Protein AF-A0A7Y2N8I4-F1 (afdb_monomer)

Sequence (191 aa):
MKARFAKWILKRWGFQLVGERPDEQHTVMIASPHTSNWDFPIAMLIGWALELRMRWLGKQQMFAPGVGWIWKRMGGIPVDRQSAATIVEDMVNLLEPGVRATIVVPVSGTRNHAPYWKSGFYRIARAANVPVIMAFIDYEKKTCGVGPLLHLTGDVRQDMGEIRAFYADVVGKYPGKDGPILLREEDQEAS

Structure (mmCIF, N/CA/C/O backbone):
data_AF-A0A7Y2N8I4-F1
#
_entry.id   AF-A0A7Y2N8I4-F1
#
loop_
_atom_site.group_PDB
_atom_site.id
_atom_site.type_symbol
_atom_site.label_atom_id
_atom_site.label_alt_id
_atom_site.label_comp_id
_atom_site.label_asym_id
_atom_site.label_entity_id
_atom_site.label_seq_id
_atom_site.pdbx_PDB_ins_code
_atom_site.Cartn_x
_atom_site.Cartn_y
_atom_site.Cartn_z
_atom_site.occupancy
_atom_site.B_iso_or_equiv
_atom_site.auth_seq_id
_atom_site.auth_comp_id
_atom_site.auth_asym_id
_atom_site.auth_atom_id
_atom_site.pdbx_PDB_model_num
ATOM 1 N N . MET A 1 1 ? -13.814 16.458 -7.792 1.00 62.53 1 MET A N 1
ATOM 2 C CA . MET A 1 1 ? -12.929 16.983 -8.869 1.00 62.53 1 MET A CA 1
ATOM 3 C C . MET A 1 1 ? -11.671 16.131 -9.074 1.00 62.53 1 MET A C 1
ATOM 5 O O . MET A 1 1 ? -11.403 15.761 -10.209 1.00 62.53 1 MET A O 1
ATOM 9 N N . LYS A 1 2 ? -10.942 15.749 -8.009 1.00 83.81 2 LYS A N 1
ATOM 10 C CA . LYS A 1 2 ? -9.720 14.921 -8.111 1.00 83.81 2 LYS A CA 1
ATOM 11 C C . LYS A 1 2 ? -9.942 13.545 -8.756 1.00 83.81 2 LYS A C 1
ATOM 13 O O . LYS A 1 2 ? -9.174 13.180 -9.635 1.00 83.81 2 LYS A O 1
ATOM 18 N N . ALA A 1 3 ? -11.014 12.833 -8.395 1.00 92.00 3 ALA A N 1
ATOM 19 C CA . ALA A 1 3 ? -11.265 11.478 -8.894 1.00 92.00 3 ALA A CA 1
ATOM 20 C C . ALA A 1 3 ? -11.439 11.406 -10.417 1.00 92.00 3 ALA A C 1
ATOM 22 O O . ALA A 1 3 ? -10.780 10.617 -11.085 1.00 92.00 3 ALA A O 1
ATOM 23 N N . ARG A 1 4 ? -12.275 12.280 -10.995 1.00 94.62 4 ARG A N 1
ATOM 24 C CA . ARG A 1 4 ? -12.494 12.337 -12.454 1.00 94.62 4 ARG A CA 1
ATOM 25 C C . ARG A 1 4 ? -11.215 12.687 -13.214 1.00 94.62 4 ARG A C 1
ATOM 27 O O . ARG A 1 4 ? -10.939 12.081 -14.243 1.00 94.62 4 ARG A O 1
ATOM 34 N N . PHE A 1 5 ? -10.432 13.630 -12.692 1.00 95.62 5 PHE A N 1
ATOM 35 C CA . PHE A 1 5 ? -9.148 14.010 -13.277 1.00 95.62 5 PHE A CA 1
ATOM 36 C C . PHE A 1 5 ? -8.130 12.864 -13.213 1.00 95.62 5 PHE A C 1
ATOM 38 O O . PHE A 1 5 ? -7.498 12.551 -14.216 1.00 95.62 5 PHE A O 1
ATOM 45 N N . ALA A 1 6 ? -8.032 12.179 -12.071 1.00 95.75 6 ALA A N 1
ATOM 46 C CA . ALA A 1 6 ? -7.152 11.027 -11.914 1.00 95.75 6 ALA A CA 1
ATOM 47 C C . ALA A 1 6 ? -7.534 9.876 -12.861 1.00 95.75 6 ALA A C 1
ATOM 49 O O . ALA A 1 6 ? -6.671 9.368 -13.574 1.00 95.75 6 ALA A O 1
ATOM 50 N N . LYS A 1 7 ? -8.831 9.539 -12.957 1.00 96.25 7 LYS A N 1
ATOM 51 C CA . LYS A 1 7 ? -9.348 8.555 -13.928 1.00 96.25 7 LYS A CA 1
ATOM 52 C C . LYS A 1 7 ? -8.999 8.936 -15.370 1.00 96.25 7 LYS A C 1
ATOM 54 O O . LYS A 1 7 ? -8.611 8.075 -16.155 1.00 96.25 7 LYS A O 1
ATOM 59 N N . TRP A 1 8 ? -9.104 10.221 -15.718 1.00 97.06 8 TRP A N 1
ATOM 60 C CA . TRP A 1 8 ? -8.738 10.716 -17.047 1.00 97.06 8 TRP A CA 1
ATOM 61 C C . TRP A 1 8 ? -7.238 10.561 -17.340 1.00 97.06 8 TRP A C 1
ATOM 63 O O . TRP A 1 8 ? -6.891 10.062 -18.410 1.00 97.06 8 TRP A O 1
ATOM 73 N N . ILE A 1 9 ? -6.354 10.910 -16.394 1.00 97.19 9 ILE A N 1
ATOM 74 C CA . ILE A 1 9 ? -4.900 10.726 -16.555 1.00 97.19 9 ILE A CA 1
ATOM 75 C C . ILE A 1 9 ? -4.559 9.246 -16.733 1.00 97.19 9 ILE A C 1
ATOM 77 O O . ILE A 1 9 ? -3.859 8.905 -17.683 1.00 97.19 9 ILE A O 1
ATOM 81 N N . LEU A 1 10 ? -5.071 8.374 -15.855 1.00 96.94 10 LEU A N 1
ATOM 82 C CA . LEU A 1 10 ? -4.812 6.932 -15.920 1.00 96.94 10 LEU A CA 1
ATOM 83 C C . LEU A 1 10 ? -5.205 6.371 -17.290 1.00 96.94 10 LEU A C 1
ATOM 85 O O . LEU A 1 10 ? -4.374 5.759 -17.960 1.00 96.94 10 LEU A O 1
ATOM 89 N N . LYS A 1 11 ? -6.413 6.705 -17.768 1.00 96.69 11 LYS A N 1
ATOM 90 C CA . LYS A 1 11 ? -6.880 6.315 -19.104 1.00 96.69 11 LYS A CA 1
ATOM 91 C C . LYS A 1 11 ? -5.971 6.854 -20.214 1.00 96.69 11 LYS A C 1
ATOM 93 O O . LYS A 1 11 ? -5.675 6.138 -21.166 1.00 96.69 11 LYS A O 1
ATOM 98 N N . ARG A 1 12 ? -5.497 8.101 -20.108 1.00 96.94 12 ARG A N 1
ATOM 99 C CA . ARG A 1 12 ? -4.604 8.718 -21.108 1.00 96.94 12 ARG A CA 1
ATOM 100 C C . ARG A 1 12 ? -3.212 8.083 -21.139 1.00 96.94 12 ARG A C 1
ATOM 102 O O . ARG A 1 12 ? -2.575 8.096 -22.193 1.00 96.94 12 ARG A O 1
ATOM 109 N N . TRP A 1 13 ? -2.761 7.543 -20.010 1.00 95.06 13 TRP A N 1
ATOM 110 C CA . TRP A 1 13 ? -1.535 6.751 -19.879 1.00 95.06 13 TRP A CA 1
ATOM 111 C C . TRP A 1 13 ? -1.730 5.273 -20.245 1.00 95.06 13 TRP A C 1
ATOM 113 O O . TRP A 1 13 ? -0.787 4.492 -20.151 1.00 95.06 13 TRP A O 1
ATOM 123 N N . GLY A 1 14 ? -2.928 4.904 -20.705 1.00 96.12 14 GLY A N 1
ATOM 124 C CA . GLY A 1 14 ? -3.263 3.565 -21.178 1.00 96.12 14 GLY A CA 1
ATOM 125 C C . GLY A 1 14 ? -3.725 2.613 -20.082 1.00 96.12 14 GLY A C 1
ATOM 126 O O . GLY A 1 14 ? -4.028 1.474 -20.403 1.00 96.12 14 GLY A O 1
ATOM 127 N N . PHE A 1 15 ? -3.807 3.054 -18.824 1.00 97.69 15 PHE A N 1
ATOM 128 C CA . PHE A 1 15 ? -4.224 2.201 -17.719 1.00 97.69 15 PHE A CA 1
ATOM 129 C C . PHE A 1 15 ? -5.746 2.135 -17.577 1.00 97.69 15 PHE A C 1
ATOM 131 O O . PHE A 1 15 ? -6.427 3.161 -17.475 1.00 97.69 15 PHE A O 1
ATOM 138 N N . GLN A 1 16 ? -6.268 0.917 -17.481 1.00 97.75 16 GLN A N 1
ATOM 139 C CA . GLN A 1 16 ? -7.618 0.642 -17.010 1.00 97.75 16 GLN A CA 1
ATOM 140 C C . GLN A 1 16 ? -7.612 0.522 -15.481 1.00 97.75 16 GLN A C 1
ATOM 142 O O . GLN A 1 16 ? -6.885 -0.289 -14.911 1.00 97.75 16 GLN A O 1
ATOM 147 N N . LEU A 1 17 ? -8.427 1.343 -14.816 1.00 97.81 17 LEU A N 1
ATOM 148 C CA . LEU A 1 17 ? -8.622 1.263 -13.370 1.00 97.81 17 LEU A CA 1
ATOM 149 C C . LEU A 1 17 ? -9.564 0.097 -13.034 1.00 97.81 17 LEU A C 1
ATOM 151 O O . LEU A 1 17 ? -10.653 0.020 -13.602 1.00 97.81 17 LEU A O 1
ATOM 155 N N . VAL A 1 18 ? -9.150 -0.768 -12.111 1.00 96.81 18 VAL A N 1
ATOM 156 C CA . VAL A 1 18 ? -9.896 -1.935 -11.618 1.00 96.81 18 VAL A CA 1
ATOM 157 C C . VAL A 1 18 ? -10.064 -1.840 -10.099 1.00 96.81 18 VAL A C 1
ATOM 159 O O . VAL A 1 18 ? -9.240 -1.241 -9.407 1.00 96.81 18 VAL A O 1
ATOM 162 N N . GLY A 1 19 ? -11.138 -2.434 -9.585 1.00 94.31 19 GLY A N 1
ATOM 163 C CA . GLY A 1 19 ? -11.462 -2.425 -8.165 1.00 94.31 19 GLY A CA 1
ATOM 164 C C . GLY A 1 19 ? -12.265 -1.201 -7.744 1.00 94.31 19 GLY A C 1
ATOM 165 O O . GLY A 1 19 ? -12.476 -0.254 -8.509 1.00 94.31 19 GLY A O 1
ATOM 166 N N . GLU A 1 20 ? -12.727 -1.248 -6.504 1.00 93.38 20 GLU A N 1
ATOM 167 C CA . GLU A 1 20 ? -13.629 -0.260 -5.933 1.00 93.38 20 GLU A CA 1
ATOM 168 C C . GLU A 1 20 ? -13.071 0.294 -4.626 1.00 93.38 20 GLU A C 1
ATOM 170 O O . GLU A 1 20 ? -12.089 -0.191 -4.063 1.00 93.38 20 GLU A O 1
ATOM 175 N N . ARG A 1 21 ? -13.679 1.383 -4.168 1.00 93.50 21 ARG A N 1
ATOM 176 C CA . ARG A 1 21 ? -13.359 1.950 -2.867 1.00 93.50 21 ARG A CA 1
ATOM 177 C C . ARG A 1 21 ? -13.864 0.985 -1.779 1.00 93.50 21 ARG A C 1
ATOM 179 O O . ARG A 1 21 ? -15.040 0.650 -1.833 1.00 93.50 21 ARG A O 1
ATOM 186 N N . PRO A 1 22 ? -13.040 0.601 -0.789 1.00 92.31 22 PRO A N 1
ATOM 187 C CA . PRO A 1 22 ? -13.495 -0.223 0.322 1.00 92.31 22 PRO A CA 1
ATOM 188 C C . PRO A 1 22 ? -14.488 0.544 1.207 1.00 92.31 22 PRO A C 1
ATOM 190 O O . PRO A 1 22 ? -14.356 1.762 1.407 1.00 92.31 22 PRO A O 1
ATOM 193 N N . ASP A 1 23 ? -15.461 -0.177 1.757 1.00 91.94 23 ASP A N 1
ATOM 194 C CA . ASP A 1 23 ? -16.487 0.373 2.648 1.00 91.94 23 ASP A CA 1
ATOM 195 C C . ASP A 1 23 ? -15.971 0.599 4.070 1.00 91.94 23 ASP A C 1
ATOM 197 O O . ASP A 1 23 ? -16.532 1.401 4.824 1.00 91.94 23 ASP A O 1
ATOM 201 N N . GLU A 1 24 ? -14.835 0.003 4.397 1.00 92.56 24 GLU A N 1
ATOM 202 C CA . GLU A 1 24 ? -14.140 0.079 5.664 1.00 92.56 24 GLU A CA 1
ATOM 203 C C . GLU A 1 24 ? -13.640 1.492 5.918 1.00 92.56 24 GLU A C 1
ATOM 205 O O . GLU A 1 24 ? -13.205 2.236 5.027 1.00 92.56 24 GLU A O 1
ATOM 210 N N . GLN A 1 25 ? -13.730 1.895 7.182 1.00 91.69 25 GLN A N 1
ATOM 211 C CA . GLN A 1 25 ? -13.276 3.219 7.571 1.00 91.69 25 GLN A CA 1
ATOM 212 C C . GLN A 1 25 ? -11.760 3.328 7.438 1.00 91.69 25 GLN A C 1
ATOM 214 O O . GLN A 1 25 ? -11.248 4.317 6.911 1.00 91.69 25 GLN A O 1
ATOM 219 N N . HIS A 1 26 ? -11.053 2.287 7.858 1.00 94.75 26 HIS A N 1
ATOM 220 C CA . HIS A 1 26 ? -9.607 2.262 7.918 1.00 94.75 26 HIS A CA 1
ATOM 221 C C . HIS A 1 26 ? -9.078 1.026 7.211 1.00 94.75 26 HIS A C 1
ATOM 223 O O . HIS A 1 26 ? -9.613 -0.064 7.385 1.00 94.75 26 HIS A O 1
ATOM 229 N N . THR A 1 27 ? -8.027 1.200 6.417 1.00 95.69 27 THR A N 1
ATOM 230 C CA . THR A 1 27 ? -7.351 0.099 5.727 1.00 95.69 27 THR A CA 1
ATOM 231 C C . THR A 1 27 ? -5.843 0.302 5.744 1.00 95.69 27 THR A C 1
ATOM 233 O O . THR A 1 27 ? -5.350 1.435 5.720 1.00 95.69 27 THR A O 1
ATOM 236 N N . VAL A 1 28 ? -5.092 -0.795 5.748 1.00 95.75 28 VAL A N 1
ATOM 237 C CA . VAL A 1 28 ? -3.663 -0.781 5.415 1.00 95.75 28 VAL A CA 1
ATOM 238 C C . VAL A 1 28 ? -3.526 -1.135 3.945 1.00 95.75 28 VAL A C 1
ATOM 240 O O . VAL A 1 28 ? -4.022 -2.158 3.508 1.00 95.75 28 VAL A O 1
ATOM 243 N N . MET A 1 29 ? -2.854 -0.307 3.158 1.00 95.44 29 MET A N 1
ATOM 244 C CA . MET A 1 29 ? -2.586 -0.587 1.755 1.00 95.44 29 MET A CA 1
ATOM 245 C C . MET A 1 29 ? -1.148 -1.040 1.566 1.00 95.44 29 MET A C 1
ATOM 247 O O . MET A 1 29 ? -0.207 -0.314 1.902 1.00 95.44 29 MET A O 1
ATOM 251 N N . ILE A 1 30 ? -0.999 -2.205 0.948 1.00 94.81 30 ILE A N 1
ATOM 252 C CA . ILE A 1 30 ? 0.263 -2.655 0.370 1.00 94.81 30 ILE A CA 1
ATOM 253 C C . ILE A 1 30 ? 0.203 -2.509 -1.142 1.00 94.81 30 ILE A C 1
ATOM 255 O O . ILE A 1 30 ? -0.8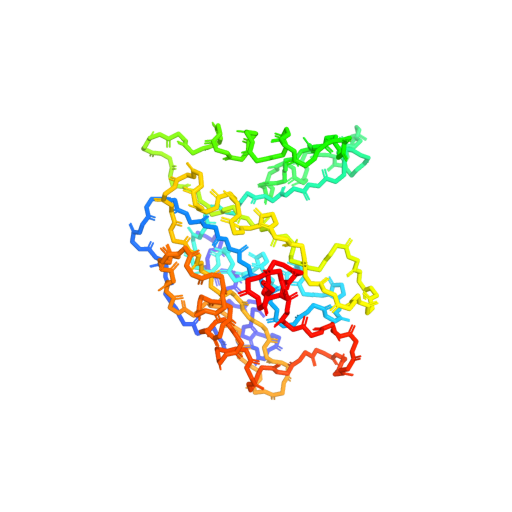74 -2.516 -1.735 1.00 94.81 30 ILE A O 1
ATOM 259 N N . ALA A 1 31 ? 1.360 -2.336 -1.765 1.00 90.88 31 ALA A N 1
ATOM 260 C CA . ALA A 1 31 ? 1.461 -2.279 -3.208 1.00 90.88 31 ALA A CA 1
ATOM 261 C C . ALA A 1 31 ? 2.664 -3.096 -3.677 1.00 90.88 31 ALA A C 1
ATOM 263 O O . ALA A 1 31 ? 3.734 -3.062 -3.072 1.00 90.88 31 ALA A O 1
ATOM 264 N N . SER A 1 32 ? 2.462 -3.857 -4.743 1.00 90.69 32 SER A N 1
ATOM 265 C CA . SER A 1 32 ? 3.480 -4.677 -5.394 1.00 90.69 32 SER A CA 1
ATOM 266 C C . SER A 1 32 ? 3.057 -4.913 -6.851 1.00 90.69 32 SER A C 1
ATOM 268 O O . SER A 1 32 ? 1.859 -4.867 -7.141 1.00 90.69 32 SER A O 1
ATOM 270 N N . PRO A 1 33 ? 3.990 -5.132 -7.788 1.00 88.88 33 PRO A N 1
ATOM 271 C CA . PRO A 1 33 ? 5.440 -4.962 -7.672 1.00 88.88 33 PRO A CA 1
ATOM 272 C C . PRO A 1 33 ? 5.867 -3.483 -7.682 1.00 88.88 33 PRO A C 1
ATOM 274 O O . PRO A 1 33 ? 5.204 -2.613 -8.246 1.00 88.88 33 PRO A O 1
ATOM 277 N N . HIS A 1 34 ? 7.008 -3.185 -7.054 1.00 85.44 34 HIS A N 1
ATOM 278 C CA . HIS A 1 34 ? 7.589 -1.837 -6.972 1.00 85.44 34 HIS A CA 1
ATOM 279 C C . HIS A 1 34 ? 8.917 -1.763 -7.714 1.00 85.44 34 HIS A C 1
ATOM 281 O O . HIS A 1 34 ? 9.993 -1.863 -7.126 1.00 85.44 34 HIS A O 1
ATOM 287 N N . THR A 1 35 ? 8.841 -1.578 -9.025 1.00 87.00 35 THR A N 1
ATOM 288 C CA . THR A 1 35 ? 10.008 -1.659 -9.912 1.00 87.00 35 THR A CA 1
ATOM 289 C C . THR A 1 35 ? 10.393 -0.299 -10.497 1.00 87.00 35 THR A C 1
ATOM 291 O O . THR A 1 35 ? 11.498 -0.149 -11.023 1.00 87.00 35 THR A O 1
ATOM 294 N N . SER A 1 36 ? 9.544 0.733 -10.371 1.00 87.44 36 SER A N 1
ATOM 295 C CA . SER A 1 36 ? 9.766 2.072 -10.925 1.00 87.44 36 SER A CA 1
ATOM 296 C C . SER A 1 36 ? 9.417 3.209 -9.961 1.00 87.44 36 SER A C 1
ATOM 298 O O . SER A 1 36 ? 8.470 3.149 -9.188 1.00 87.44 36 SER A O 1
ATOM 300 N N . ASN A 1 37 ? 10.108 4.348 -10.092 1.00 86.44 37 ASN A N 1
ATOM 301 C CA . ASN A 1 37 ? 9.701 5.588 -9.417 1.00 86.44 37 ASN A CA 1
ATOM 302 C C . ASN A 1 37 ? 8.316 6.083 -9.869 1.00 86.44 37 ASN A C 1
ATOM 304 O O . ASN A 1 37 ? 7.674 6.826 -9.132 1.00 86.44 37 ASN A O 1
ATOM 308 N N . TRP A 1 38 ? 7.866 5.671 -11.061 1.00 89.06 38 TRP A N 1
ATOM 309 C CA . TRP A 1 38 ? 6.531 5.975 -11.580 1.00 89.06 38 TRP A CA 1
ATOM 310 C C . TRP A 1 38 ? 5.409 5.263 -10.823 1.00 89.06 38 TRP A C 1
ATOM 312 O O . TRP A 1 38 ? 4.269 5.724 -10.878 1.00 89.06 38 TRP A O 1
ATOM 322 N N . ASP A 1 39 ? 5.730 4.223 -10.052 1.00 89.50 39 ASP A N 1
ATOM 323 C CA . ASP A 1 39 ? 4.738 3.475 -9.283 1.00 89.50 39 ASP A CA 1
ATOM 324 C C . ASP A 1 39 ? 4.098 4.362 -8.209 1.00 89.50 39 ASP A C 1
ATOM 326 O O . ASP A 1 39 ? 2.898 4.279 -7.974 1.00 89.50 39 ASP A O 1
ATOM 330 N N . PHE A 1 40 ? 4.857 5.291 -7.613 1.00 88.94 40 PHE A N 1
ATOM 331 C CA . PHE A 1 40 ? 4.317 6.207 -6.605 1.00 88.94 40 PHE A CA 1
ATOM 332 C C . PHE A 1 40 ? 3.299 7.212 -7.187 1.00 88.94 40 PHE A C 1
ATOM 334 O O . PHE A 1 40 ? 2.178 7.259 -6.678 1.00 88.94 40 PHE A O 1
ATOM 341 N N . PRO A 1 41 ? 3.604 7.991 -8.250 1.00 92.00 41 PRO A N 1
ATOM 342 C CA . PRO A 1 41 ? 2.605 8.838 -8.902 1.00 92.00 41 PRO A CA 1
ATOM 343 C C . PRO A 1 41 ? 1.357 8.076 -9.354 1.00 92.00 41 PRO A C 1
ATOM 345 O O . PRO A 1 41 ? 0.247 8.567 -9.161 1.00 92.00 41 PRO A O 1
ATOM 348 N N . ILE A 1 42 ? 1.518 6.875 -9.920 1.00 94.06 42 ILE A N 1
ATOM 349 C CA . ILE A 1 42 ? 0.383 6.059 -10.367 1.00 94.06 42 ILE A CA 1
ATOM 350 C C . ILE A 1 42 ? -0.443 5.587 -9.163 1.00 94.06 42 ILE A C 1
ATOM 352 O O . ILE A 1 42 ? -1.659 5.748 -9.177 1.00 94.06 42 ILE A O 1
ATOM 356 N N . ALA A 1 43 ? 0.184 5.117 -8.081 1.00 92.81 43 ALA A N 1
ATOM 357 C CA . ALA A 1 43 ? -0.519 4.743 -6.852 1.00 92.81 43 ALA A CA 1
ATOM 358 C C . ALA A 1 43 ? -1.300 5.919 -6.234 1.00 92.81 43 ALA A C 1
ATOM 360 O O . ALA A 1 43 ? -2.421 5.741 -5.756 1.00 92.81 43 ALA A O 1
ATOM 361 N N . MET A 1 44 ? -0.761 7.143 -6.290 1.00 93.12 44 MET A N 1
ATOM 362 C CA . MET A 1 44 ? -1.496 8.344 -5.867 1.00 93.12 44 MET A CA 1
ATOM 363 C C . MET A 1 44 ? -2.709 8.624 -6.762 1.00 93.12 44 MET A C 1
ATOM 365 O O . MET A 1 44 ? -3.773 8.974 -6.251 1.00 93.12 44 MET A O 1
ATOM 369 N N . LEU A 1 45 ? -2.582 8.438 -8.081 1.00 95.44 45 LEU A N 1
ATOM 370 C CA . LEU A 1 45 ? -3.707 8.565 -9.011 1.00 95.44 45 LEU A CA 1
ATOM 371 C C . LEU A 1 45 ? -4.779 7.502 -8.753 1.00 95.44 45 LEU A C 1
ATOM 373 O O . LEU A 1 45 ? -5.955 7.854 -8.748 1.00 95.44 45 LEU A O 1
ATOM 377 N N . ILE A 1 46 ? -4.398 6.248 -8.487 1.00 96.06 46 ILE A N 1
ATOM 378 C CA . ILE A 1 46 ? -5.326 5.177 -8.083 1.00 96.06 46 ILE A CA 1
ATOM 379 C C . ILE A 1 46 ? -6.081 5.604 -6.822 1.00 96.06 46 ILE A C 1
ATOM 381 O O . ILE A 1 46 ? -7.310 5.640 -6.823 1.00 96.06 46 ILE A O 1
ATOM 385 N N . GLY A 1 47 ? -5.354 6.027 -5.782 1.00 95.06 47 GLY A N 1
ATOM 386 C CA . GLY A 1 47 ? -5.952 6.500 -4.536 1.00 95.06 47 GLY A CA 1
ATOM 387 C C . GLY A 1 47 ? -6.926 7.659 -4.752 1.00 95.06 47 GLY A C 1
ATOM 388 O O . GLY A 1 47 ? -8.037 7.634 -4.238 1.00 95.06 47 GLY A O 1
ATOM 389 N N . TRP A 1 48 ? -6.577 8.655 -5.569 1.00 95.12 48 TRP A N 1
ATOM 390 C CA . TRP A 1 48 ? -7.496 9.755 -5.882 1.00 95.12 48 TRP A CA 1
ATOM 391 C C . TRP A 1 48 ? -8.690 9.326 -6.733 1.00 95.12 48 TRP A C 1
ATOM 393 O O . TRP A 1 48 ? -9.784 9.849 -6.527 1.00 95.12 48 TRP A O 1
ATOM 403 N N . ALA A 1 49 ? -8.496 8.415 -7.686 1.00 96.62 49 ALA A N 1
ATOM 404 C CA . ALA A 1 49 ? -9.545 7.906 -8.563 1.00 96.62 49 ALA A CA 1
ATOM 405 C C . ALA A 1 49 ? -10.588 7.072 -7.807 1.00 96.62 49 ALA A C 1
ATOM 407 O O . ALA A 1 49 ? -11.769 7.131 -8.153 1.00 96.62 49 ALA A O 1
ATOM 408 N N . LEU A 1 50 ? -10.147 6.352 -6.775 1.00 95.44 50 LEU A N 1
ATOM 409 C CA . LEU A 1 50 ? -10.971 5.567 -5.854 1.00 95.44 50 LEU A CA 1
ATOM 410 C C . LEU A 1 50 ? -11.365 6.351 -4.590 1.00 95.44 50 LEU A C 1
ATOM 412 O O . LEU A 1 50 ? -11.953 5.795 -3.672 1.00 95.44 50 LEU A O 1
ATOM 416 N N . GLU A 1 51 ? -11.043 7.646 -4.530 1.00 94.06 51 GLU A N 1
ATOM 417 C CA . GLU A 1 51 ? -11.362 8.530 -3.400 1.00 94.06 51 GLU A CA 1
ATOM 418 C C . GLU A 1 51 ? -10.853 8.027 -2.036 1.00 94.06 51 GLU A C 1
ATOM 420 O O . GLU A 1 51 ? -11.426 8.317 -0.983 1.00 94.06 51 GLU A O 1
ATOM 425 N N . LEU A 1 52 ? -9.727 7.314 -2.054 1.00 93.69 52 LEU A N 1
ATOM 426 C CA . LEU A 1 52 ? -9.014 6.860 -0.871 1.00 93.69 52 LEU A CA 1
ATOM 427 C C . LEU A 1 52 ? -8.293 8.032 -0.211 1.00 93.69 52 LEU A C 1
ATOM 429 O O . LEU A 1 52 ? -7.566 8.805 -0.851 1.00 93.69 52 LEU A O 1
ATOM 433 N N . ARG A 1 53 ? -8.443 8.141 1.109 1.00 91.88 53 ARG A N 1
ATOM 434 C CA . ARG A 1 53 ? -7.678 9.096 1.910 1.00 91.88 53 ARG A CA 1
ATOM 435 C C . ARG A 1 53 ? -6.326 8.486 2.270 1.00 91.88 53 ARG A C 1
ATOM 437 O O . ARG A 1 53 ? -6.113 8.014 3.383 1.00 91.88 53 ARG A O 1
ATOM 444 N N . MET A 1 54 ? -5.420 8.519 1.303 1.00 92.12 54 MET A N 1
ATOM 445 C CA . MET A 1 54 ? -4.070 7.973 1.429 1.00 92.12 54 MET A CA 1
ATOM 446 C C . MET A 1 54 ? -3.273 8.703 2.521 1.00 92.12 54 MET A C 1
ATOM 448 O O . MET A 1 54 ? -3.191 9.934 2.525 1.00 92.12 54 MET A O 1
ATOM 452 N N . ARG A 1 55 ? -2.660 7.940 3.425 1.00 91.56 55 ARG A N 1
ATOM 453 C CA . ARG A 1 55 ? -1.669 8.378 4.415 1.00 91.56 55 ARG A CA 1
ATOM 454 C C . ARG A 1 55 ? -0.414 7.549 4.213 1.00 91.56 55 ARG A C 1
ATOM 456 O O . ARG A 1 55 ? -0.508 6.332 4.188 1.00 91.56 55 ARG A O 1
ATOM 463 N N . TRP A 1 56 ? 0.747 8.164 4.028 1.00 88.06 56 TRP A N 1
ATOM 464 C CA . TRP A 1 56 ? 1.964 7.410 3.712 1.00 88.06 56 TRP A CA 1
ATOM 465 C C . TRP A 1 56 ? 3.185 7.982 4.416 1.00 88.06 56 TRP A C 1
ATOM 467 O O . TRP A 1 56 ? 3.306 9.190 4.623 1.00 88.06 56 TRP A O 1
ATOM 477 N N . LEU A 1 57 ? 4.103 7.091 4.776 1.00 83.31 57 LEU A N 1
ATOM 478 C CA . LEU A 1 57 ? 5.273 7.424 5.576 1.00 83.31 57 LEU A CA 1
ATOM 479 C C . LEU A 1 57 ? 6.435 7.910 4.720 1.00 83.31 57 LEU A C 1
ATOM 481 O O . LEU A 1 57 ? 6.993 7.163 3.910 1.00 83.31 57 LEU A O 1
ATOM 485 N N . GLY A 1 58 ? 6.867 9.144 4.958 1.00 81.19 58 GLY A N 1
ATOM 486 C CA . GLY A 1 58 ? 8.007 9.738 4.277 1.00 81.19 58 GLY A CA 1
ATOM 487 C C . GLY A 1 58 ? 9.155 10.075 5.224 1.00 81.19 58 GLY A C 1
ATOM 488 O O . GLY A 1 58 ? 8.935 10.488 6.358 1.00 81.19 58 GLY A O 1
ATOM 489 N N . LYS A 1 59 ? 10.399 9.948 4.738 1.00 78.25 59 LYS A N 1
ATOM 490 C CA . LYS A 1 59 ? 11.576 10.499 5.428 1.00 78.25 59 LYS A CA 1
ATOM 491 C C . LYS A 1 59 ? 11.360 11.984 5.718 1.00 78.25 59 LYS A C 1
ATOM 493 O O . LYS A 1 59 ? 11.004 12.728 4.803 1.00 78.25 59 LYS A O 1
ATOM 498 N N . GLN A 1 60 ? 11.659 12.414 6.943 1.00 81.31 60 GLN A N 1
ATOM 499 C CA . GLN A 1 60 ? 11.508 13.804 7.390 1.00 81.31 60 GLN A CA 1
ATOM 500 C C . GLN A 1 60 ? 12.175 14.825 6.449 1.00 81.31 60 GLN A C 1
ATOM 502 O O . GLN A 1 60 ? 11.620 15.893 6.214 1.00 81.31 60 GLN A O 1
ATOM 507 N N . GLN A 1 61 ? 13.298 14.465 5.819 1.00 80.56 61 GLN A N 1
ATOM 508 C CA . GLN A 1 61 ? 14.013 15.298 4.838 1.00 80.56 61 GLN A CA 1
ATOM 509 C C . GLN A 1 61 ? 13.156 15.700 3.626 1.00 80.56 61 GLN A C 1
ATOM 511 O O . GLN A 1 61 ? 13.337 16.784 3.081 1.00 80.56 61 GLN A O 1
ATOM 516 N N . MET A 1 62 ? 12.186 14.872 3.214 1.00 79.31 62 MET A N 1
ATOM 517 C CA . MET A 1 62 ? 11.259 15.230 2.128 1.00 79.31 62 MET A CA 1
ATOM 518 C C . MET A 1 62 ? 10.321 16.373 2.531 1.00 79.31 62 MET A C 1
ATOM 520 O O . MET A 1 62 ? 9.752 17.040 1.674 1.00 79.31 62 MET A O 1
ATOM 524 N N . PHE A 1 63 ? 10.179 16.623 3.833 1.00 84.62 63 PHE A N 1
ATOM 525 C CA . PHE A 1 63 ? 9.300 17.636 4.399 1.00 84.62 63 PHE A CA 1
ATOM 526 C C . PHE A 1 63 ? 10.028 18.934 4.764 1.00 84.62 63 PHE A C 1
ATOM 528 O O . PHE A 1 63 ? 9.507 19.717 5.559 1.00 84.62 63 PHE A O 1
ATOM 535 N N . ALA A 1 64 ? 11.203 19.176 4.173 1.00 84.88 64 ALA A N 1
ATOM 536 C CA . ALA A 1 64 ? 11.960 20.406 4.364 1.00 84.88 64 ALA A CA 1
ATOM 537 C C . ALA A 1 64 ? 11.127 21.669 4.030 1.00 84.88 64 ALA A C 1
ATOM 539 O O . ALA A 1 64 ? 10.213 21.609 3.188 1.00 84.88 64 ALA A O 1
ATOM 540 N N . PRO A 1 65 ? 11.430 22.819 4.668 1.00 80.06 65 PRO A N 1
ATOM 541 C CA . PRO A 1 65 ? 10.772 24.092 4.378 1.00 80.06 65 PRO A CA 1
ATOM 542 C C . PRO A 1 65 ? 10.772 24.409 2.872 1.00 80.06 65 PRO A C 1
ATOM 544 O O . PRO A 1 65 ? 11.767 24.200 2.185 1.00 80.06 65 PRO A O 1
ATOM 547 N N . GLY A 1 66 ? 9.634 24.873 2.344 1.00 82.38 66 GLY A N 1
ATOM 548 C CA . GLY A 1 66 ? 9.436 25.189 0.919 1.00 82.38 66 GLY A CA 1
ATOM 549 C C . GLY A 1 66 ? 8.631 24.137 0.145 1.00 82.38 66 GLY A C 1
ATOM 550 O O . GLY A 1 66 ? 7.619 24.477 -0.463 1.00 82.38 66 GLY A O 1
ATOM 551 N N . VAL A 1 67 ? 9.007 22.854 0.222 1.00 83.88 67 VAL A N 1
ATOM 552 C CA . VAL A 1 67 ? 8.330 21.759 -0.519 1.00 83.88 67 VAL A CA 1
ATOM 553 C C . VAL A 1 67 ? 7.511 20.822 0.369 1.00 83.88 67 VAL A C 1
ATOM 555 O O . VAL A 1 67 ? 6.598 20.150 -0.113 1.00 83.88 67 VAL A O 1
ATOM 558 N N . GLY A 1 68 ? 7.777 20.797 1.679 1.00 82.19 68 GLY A N 1
ATOM 559 C CA . GLY A 1 68 ? 7.140 19.859 2.605 1.00 82.19 68 GLY A CA 1
ATOM 560 C C . GLY A 1 68 ? 5.615 19.949 2.679 1.00 82.19 68 GLY A C 1
ATOM 561 O O . GLY A 1 68 ? 4.950 18.946 2.939 1.00 82.19 68 GLY A O 1
ATOM 562 N N . TRP A 1 69 ? 5.036 21.120 2.400 1.00 87.00 69 TRP A N 1
ATOM 563 C CA . TRP A 1 69 ? 3.584 21.309 2.396 1.00 87.00 69 TRP A CA 1
ATOM 564 C C . TRP A 1 69 ? 2.889 20.513 1.279 1.00 87.00 69 TRP A C 1
ATOM 566 O O . TRP A 1 69 ? 1.771 20.038 1.482 1.00 87.00 69 TRP A O 1
ATOM 576 N N . ILE A 1 70 ? 3.557 20.307 0.135 1.00 87.88 70 ILE A N 1
ATOM 577 C CA . ILE A 1 70 ? 3.028 19.524 -0.991 1.00 87.88 70 ILE A CA 1
ATOM 578 C C . ILE A 1 70 ? 2.872 18.070 -0.553 1.00 87.88 70 ILE A C 1
ATOM 580 O O . ILE A 1 70 ? 1.794 17.488 -0.683 1.00 87.88 70 ILE A O 1
ATOM 584 N N . TRP A 1 71 ? 3.921 17.507 0.048 1.00 87.44 71 TRP A N 1
ATOM 585 C CA . TRP A 1 71 ? 3.914 16.138 0.555 1.00 87.44 71 TRP A CA 1
ATOM 586 C C . TRP A 1 71 ? 2.848 15.940 1.633 1.00 87.44 71 TRP A C 1
ATOM 588 O O . TRP A 1 71 ? 2.071 14.993 1.535 1.00 87.44 71 TRP A O 1
ATOM 598 N N . LYS A 1 72 ? 2.711 16.879 2.582 1.00 86.69 72 LYS A N 1
ATOM 599 C CA . LYS A 1 72 ? 1.637 16.849 3.594 1.00 86.69 72 LYS A CA 1
ATOM 600 C C . LYS A 1 72 ? 0.240 16.898 2.965 1.00 86.69 72 LYS A C 1
ATOM 602 O O . LYS A 1 72 ? -0.640 16.135 3.358 1.00 86.69 72 LYS A O 1
ATOM 607 N N . ARG A 1 73 ? 0.026 17.743 1.948 1.00 86.81 73 ARG A N 1
ATOM 608 C CA . ARG A 1 73 ? -1.261 17.856 1.230 1.00 86.81 73 ARG A CA 1
ATOM 609 C C . ARG A 1 73 ? -1.612 16.592 0.438 1.00 86.81 73 ARG A C 1
ATOM 611 O O . ARG A 1 73 ? -2.793 16.310 0.243 1.00 86.81 73 ARG A O 1
ATOM 618 N N . MET A 1 74 ? -0.608 15.829 0.008 1.00 85.75 74 MET A N 1
ATOM 619 C CA . MET A 1 74 ? -0.770 14.506 -0.608 1.00 85.75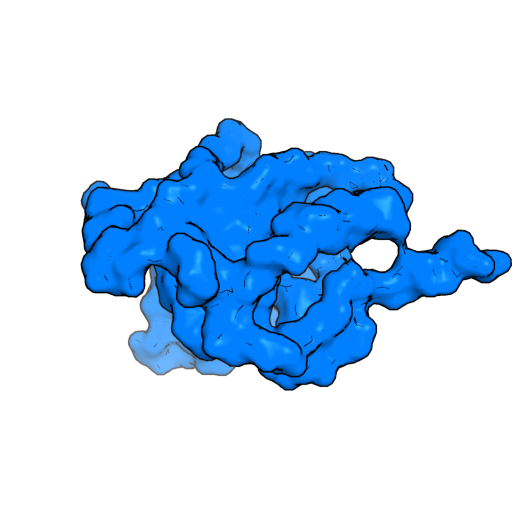 74 MET A CA 1
ATOM 620 C C . MET A 1 74 ? -0.901 13.369 0.419 1.00 85.75 74 MET A C 1
ATOM 622 O O . MET A 1 74 ? -0.896 12.205 0.031 1.00 85.75 74 MET A O 1
ATOM 626 N N . GLY A 1 75 ? -1.012 13.685 1.713 1.00 88.00 75 GLY A N 1
ATOM 627 C CA . GLY A 1 75 ? -1.182 12.696 2.7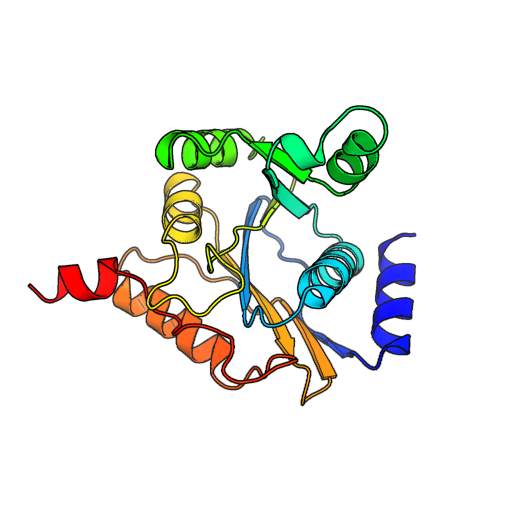79 1.00 88.00 75 GLY A CA 1
ATOM 628 C C . GLY A 1 75 ? 0.122 12.154 3.365 1.00 88.00 75 GLY A C 1
ATOM 629 O O . GLY A 1 75 ? 0.076 11.234 4.175 1.00 88.00 75 GLY A O 1
ATOM 630 N N . GLY A 1 76 ? 1.268 12.721 2.986 1.00 88.50 76 GLY A N 1
ATOM 631 C CA . GLY A 1 76 ? 2.570 12.346 3.518 1.00 88.50 76 GLY A CA 1
ATOM 632 C C . GLY A 1 76 ? 2.717 12.721 4.988 1.00 88.50 76 GLY A C 1
ATOM 633 O O . GLY A 1 76 ? 2.404 13.846 5.390 1.00 88.50 76 GLY A O 1
ATOM 634 N N . ILE A 1 77 ? 3.232 11.779 5.769 1.00 85.88 77 ILE A N 1
ATOM 635 C CA . ILE A 1 77 ? 3.479 11.917 7.200 1.00 85.88 77 ILE A CA 1
ATOM 636 C C . ILE A 1 77 ? 4.991 11.824 7.414 1.00 85.88 77 ILE A C 1
ATOM 638 O O . ILE A 1 77 ? 5.591 10.805 7.049 1.00 85.88 77 ILE A O 1
ATOM 642 N N . PRO A 1 78 ? 5.631 12.891 7.926 1.00 84.44 78 PRO A N 1
ATOM 643 C CA . PRO A 1 78 ? 7.039 12.840 8.272 1.00 84.44 78 PRO A CA 1
ATOM 644 C C . PRO A 1 78 ? 7.207 11.888 9.449 1.00 84.44 78 PRO A C 1
ATOM 646 O O . PRO A 1 78 ? 6.606 12.102 10.495 1.00 84.44 78 PRO A O 1
ATOM 649 N N . VAL A 1 79 ? 8.033 10.864 9.279 1.00 75.25 79 VAL A N 1
ATOM 650 C CA . VAL A 1 79 ? 8.421 9.982 10.380 1.00 75.25 79 VAL A CA 1
ATOM 651 C C . VAL A 1 79 ? 9.925 9.930 10.505 1.00 75.25 79 VAL A C 1
ATOM 653 O O . VAL A 1 79 ? 10.653 9.917 9.501 1.00 75.25 79 VAL A O 1
ATOM 656 N N . ASP A 1 80 ? 10.369 9.872 11.753 1.00 69.56 80 ASP A N 1
ATOM 657 C CA . ASP A 1 80 ? 11.734 9.527 12.074 1.00 69.56 80 ASP A CA 1
ATOM 658 C C . ASP A 1 80 ? 11.829 8.005 12.213 1.00 69.56 80 ASP A C 1
ATOM 660 O O . ASP A 1 80 ? 11.189 7.390 13.062 1.00 69.56 80 ASP A O 1
ATOM 664 N N . ARG A 1 81 ? 12.576 7.356 11.318 1.00 65.75 81 ARG A N 1
ATOM 665 C CA . ARG A 1 81 ? 12.601 5.885 11.213 1.00 65.75 81 ARG A CA 1
ATOM 666 C C . ARG A 1 81 ? 13.549 5.241 12.231 1.00 65.75 81 ARG A C 1
ATOM 668 O O . ARG A 1 81 ? 14.114 4.191 11.934 1.00 65.75 81 ARG A O 1
ATOM 675 N N . GLN A 1 82 ? 13.746 5.867 13.391 1.00 62.78 82 GLN A N 1
ATOM 676 C CA . GLN A 1 82 ? 14.678 5.383 14.411 1.00 62.78 82 GLN A CA 1
ATOM 677 C C . GLN A 1 82 ? 14.237 4.042 15.013 1.00 62.78 82 GLN A C 1
ATOM 679 O O . GLN A 1 82 ? 15.095 3.223 15.328 1.00 62.78 82 GLN A O 1
ATOM 684 N N . SER A 1 83 ? 12.927 3.761 15.101 1.00 69.06 83 SER A N 1
ATOM 685 C CA . SER A 1 83 ? 12.422 2.461 15.565 1.00 69.06 83 SER A CA 1
ATOM 686 C C . SER A 1 83 ? 11.179 1.993 14.794 1.00 69.06 83 SER A C 1
ATOM 688 O O . SER A 1 83 ? 10.332 2.788 14.389 1.00 69.06 83 SER A O 1
ATOM 690 N N . ALA A 1 84 ? 11.059 0.678 14.586 1.00 69.88 84 ALA A N 1
ATOM 691 C CA . ALA A 1 84 ? 9.881 0.075 13.958 1.00 69.88 84 ALA A CA 1
ATOM 692 C C . ALA A 1 84 ? 8.646 0.091 14.875 1.00 69.88 84 ALA A C 1
ATOM 694 O O . ALA A 1 84 ? 7.531 0.149 14.367 1.00 69.88 84 ALA A O 1
ATOM 695 N N . ALA A 1 85 ? 8.840 0.051 16.198 1.00 70.38 85 ALA A N 1
ATOM 696 C CA . ALA A 1 85 ? 7.753 0.070 17.176 1.00 70.38 85 ALA A CA 1
ATOM 697 C C . ALA A 1 85 ? 7.009 1.412 17.149 1.00 70.38 85 ALA A C 1
ATOM 699 O O . ALA A 1 85 ? 5.793 1.437 16.985 1.00 70.38 85 ALA A O 1
ATOM 700 N N . THR A 1 86 ? 7.757 2.518 17.159 1.00 76.31 86 THR A N 1
ATOM 701 C CA . THR A 1 86 ? 7.19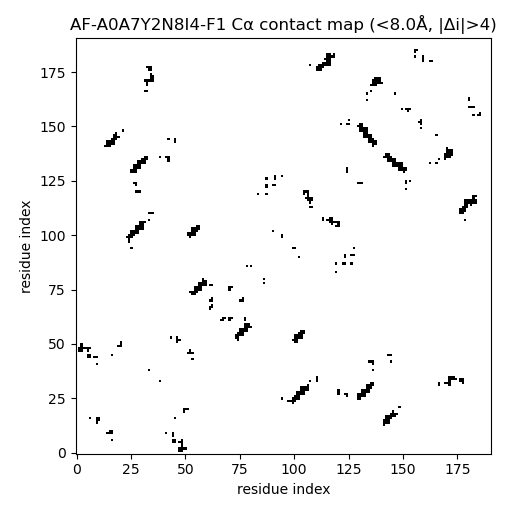8 3.876 17.093 1.00 76.31 86 THR A CA 1
ATOM 702 C C . THR A 1 86 ? 6.387 4.089 15.817 1.00 76.31 86 THR A C 1
ATOM 704 O O . THR A 1 86 ? 5.317 4.676 15.856 1.00 76.31 86 THR A O 1
ATOM 707 N N . ILE A 1 87 ? 6.833 3.530 14.684 1.00 78.31 87 ILE A N 1
ATOM 708 C CA . ILE A 1 87 ? 6.078 3.610 13.427 1.00 78.31 87 ILE A CA 1
ATOM 709 C C . ILE A 1 87 ? 4.715 2.918 13.546 1.00 78.31 87 ILE A C 1
ATOM 711 O O . ILE A 1 87 ? 3.734 3.434 13.020 1.00 78.31 87 ILE A O 1
ATOM 715 N N . VAL A 1 88 ? 4.640 1.750 14.193 1.00 80.31 88 VAL A N 1
ATOM 716 C CA . VAL A 1 88 ? 3.364 1.039 14.364 1.00 80.31 88 VAL A CA 1
ATOM 717 C C . VAL A 1 88 ? 2.416 1.863 15.230 1.00 80.31 88 VAL A C 1
ATOM 719 O O . VAL A 1 88 ? 1.282 2.091 14.817 1.00 80.31 88 VAL A O 1
ATOM 722 N N . GLU A 1 89 ? 2.890 2.354 16.374 1.00 80.81 89 GLU A N 1
ATOM 723 C CA . GLU A 1 89 ? 2.108 3.197 17.286 1.00 80.81 89 GLU A CA 1
ATOM 724 C C . GLU A 1 89 ? 1.615 4.473 16.598 1.00 80.81 89 GLU A C 1
ATOM 726 O O . GLU A 1 89 ? 0.420 4.764 16.626 1.00 80.81 89 GLU A O 1
ATOM 731 N N . ASP A 1 90 ? 2.500 5.183 15.893 1.00 81.12 90 ASP A N 1
ATOM 732 C CA . ASP A 1 90 ? 2.144 6.367 15.112 1.00 81.12 90 ASP A CA 1
ATOM 733 C C . ASP A 1 90 ? 1.041 6.050 14.098 1.00 81.12 90 ASP A C 1
ATOM 735 O O . ASP A 1 90 ? 0.125 6.845 13.908 1.00 81.12 90 ASP A O 1
ATOM 739 N N . MET A 1 91 ? 1.112 4.892 13.431 1.00 82.81 91 MET A N 1
ATOM 740 C CA . MET A 1 91 ? 0.115 4.501 12.433 1.00 82.81 91 MET A CA 1
ATOM 741 C C . MET A 1 91 ? -1.230 4.153 13.056 1.00 82.81 91 MET A C 1
ATOM 743 O O . MET A 1 91 ? -2.254 4.566 12.517 1.00 82.81 91 MET A O 1
ATOM 747 N N . VAL A 1 92 ? -1.240 3.457 14.192 1.00 82.06 92 VAL A N 1
ATOM 748 C CA . VAL A 1 92 ? -2.470 3.170 14.942 1.00 82.06 92 VAL A CA 1
ATOM 749 C C . VAL A 1 92 ? -3.116 4.475 15.418 1.00 82.06 92 VAL A C 1
ATOM 751 O O . VAL A 1 92 ? -4.315 4.667 15.234 1.00 82.06 92 VAL A O 1
ATOM 754 N N . ASN A 1 93 ? -2.321 5.422 15.919 1.00 83.00 93 ASN A N 1
ATOM 755 C CA . ASN A 1 93 ? -2.807 6.715 16.409 1.00 83.00 93 ASN A CA 1
ATOM 756 C C . ASN A 1 93 ? -3.426 7.606 15.316 1.00 83.00 93 ASN A C 1
ATOM 758 O O . ASN A 1 93 ? -4.187 8.518 15.626 1.00 83.00 93 ASN A O 1
ATOM 762 N N . LEU A 1 94 ? -3.138 7.357 14.034 1.00 79.38 94 LEU A N 1
ATOM 763 C CA . LEU A 1 94 ? -3.763 8.083 12.919 1.00 79.38 94 LEU A CA 1
ATOM 764 C C . LEU A 1 94 ? -5.185 7.619 12.599 1.00 79.38 94 LEU A C 1
ATOM 766 O O . LEU A 1 94 ? -5.874 8.276 11.809 1.00 79.38 94 LEU A O 1
ATOM 770 N N . LEU A 1 95 ? -5.603 6.474 13.134 1.00 83.06 95 LEU A N 1
ATOM 771 C CA . LEU A 1 95 ? -6.902 5.871 12.863 1.00 83.06 95 LEU A CA 1
ATOM 772 C C . LEU A 1 95 ? -7.956 6.456 13.805 1.00 83.06 95 LEU A C 1
ATOM 774 O O . LEU A 1 95 ? -8.495 5.791 14.685 1.00 83.06 95 LEU A O 1
ATOM 778 N N . GLU A 1 96 ? -8.243 7.741 13.615 1.00 78.56 96 GLU A N 1
ATOM 779 C CA . GLU A 1 96 ? -9.276 8.445 14.370 1.00 78.56 96 GLU A CA 1
ATOM 780 C C . GLU A 1 96 ? -10.684 7.990 13.930 1.00 78.56 96 GLU A C 1
ATOM 782 O O . GLU A 1 96 ? -10.967 7.927 12.721 1.00 78.56 96 GLU A O 1
ATOM 787 N N . PRO A 1 97 ? -11.605 7.719 14.877 1.00 76.81 97 PRO A N 1
ATOM 788 C CA . PRO A 1 97 ? -13.001 7.435 14.560 1.00 76.81 97 PRO A CA 1
ATOM 789 C C . PRO A 1 97 ? -13.640 8.546 13.718 1.00 76.81 97 PRO A C 1
ATOM 791 O O . PRO A 1 97 ? -13.425 9.734 13.950 1.00 76.81 97 PRO A O 1
ATOM 794 N N . GLY A 1 98 ? -14.445 8.169 12.722 1.00 78.00 98 GLY A N 1
ATOM 795 C CA . GLY A 1 98 ? -15.147 9.123 11.853 1.00 78.00 98 GLY A CA 1
ATOM 796 C C . GLY A 1 98 ? -14.295 9.732 10.732 1.00 78.00 98 GLY A C 1
ATOM 797 O O . GLY A 1 98 ? -14.843 10.360 9.823 1.00 78.00 98 GLY A O 1
ATOM 798 N N . VAL A 1 99 ? -12.978 9.496 10.718 1.00 83.25 99 VAL A N 1
ATOM 799 C CA . VAL A 1 99 ? -12.096 9.899 9.616 1.00 83.25 99 VAL A CA 1
ATOM 800 C C . VAL A 1 99 ? -11.598 8.663 8.885 1.00 83.25 99 VAL A C 1
ATOM 802 O O . VAL A 1 99 ? -10.738 7.938 9.371 1.00 83.25 99 VAL A O 1
ATOM 805 N N . ARG A 1 100 ? -12.091 8.451 7.659 1.00 89.25 100 ARG A N 1
ATOM 806 C CA . ARG A 1 100 ? -11.608 7.344 6.827 1.00 89.25 100 ARG A CA 1
ATOM 807 C C . ARG A 1 100 ? -10.139 7.535 6.462 1.00 89.25 100 ARG A C 1
ATOM 809 O O . ARG A 1 100 ? -9.788 8.632 6.023 1.00 89.25 100 ARG A O 1
ATOM 816 N N . ALA A 1 101 ? -9.308 6.501 6.564 1.00 92.06 101 ALA A N 1
ATOM 817 C CA . ALA A 1 101 ? -7.889 6.570 6.211 1.00 92.06 101 ALA A CA 1
ATOM 818 C C . ALA A 1 101 ? -7.375 5.265 5.593 1.00 92.06 101 ALA A C 1
ATOM 820 O O . ALA A 1 101 ? -7.704 4.175 6.043 1.00 92.06 101 ALA A O 1
ATOM 821 N N . THR A 1 102 ? -6.511 5.392 4.589 1.00 94.06 102 THR A N 1
ATOM 822 C CA . THR A 1 102 ? -5.796 4.266 3.983 1.00 94.06 102 THR A CA 1
ATOM 823 C C . THR A 1 102 ? -4.307 4.463 4.214 1.00 94.06 102 THR A C 1
ATOM 825 O O . THR A 1 102 ? -3.701 5.353 3.611 1.00 94.06 102 THR A O 1
ATOM 828 N N . ILE A 1 103 ? -3.719 3.672 5.109 1.00 93.06 103 ILE A N 1
ATOM 829 C CA . ILE A 1 103 ? -2.300 3.758 5.463 1.00 93.06 103 ILE A CA 1
ATOM 830 C C . ILE A 1 103 ? -1.488 2.963 4.448 1.00 93.06 103 ILE A C 1
ATOM 832 O O . ILE A 1 103 ? -1.522 1.740 4.434 1.00 93.06 103 ILE A O 1
ATOM 836 N N . VAL A 1 104 ? -0.731 3.651 3.603 1.00 91.44 104 VAL A N 1
ATOM 837 C CA . VAL A 1 104 ? 0.145 3.038 2.607 1.00 91.44 104 VAL A CA 1
ATOM 838 C C . VAL A 1 104 ? 1.461 2.663 3.266 1.00 91.44 104 VAL A C 1
ATOM 840 O O . VAL A 1 104 ? 2.235 3.535 3.682 1.00 91.44 104 VAL A O 1
ATOM 843 N N . VAL A 1 105 ? 1.734 1.364 3.320 1.00 87.81 105 VAL A N 1
ATOM 844 C CA . VAL A 1 105 ? 2.943 0.824 3.936 1.00 87.81 105 VAL A CA 1
ATOM 845 C C . VAL A 1 105 ? 3.840 0.224 2.854 1.00 87.81 105 VAL A C 1
ATOM 847 O O . VAL A 1 105 ? 3.455 -0.745 2.201 1.00 87.81 105 VAL A O 1
ATOM 850 N N . PRO A 1 106 ? 5.056 0.762 2.649 1.00 76.31 106 PRO A N 1
ATOM 851 C CA . PRO A 1 106 ? 6.018 0.154 1.741 1.00 76.31 106 PRO A CA 1
ATOM 852 C C . PRO A 1 106 ? 6.465 -1.210 2.277 1.00 76.31 106 PRO A C 1
ATOM 854 O O . PRO A 1 106 ? 7.095 -1.285 3.334 1.00 76.31 106 PRO A O 1
ATOM 857 N N . VAL A 1 107 ? 6.174 -2.275 1.531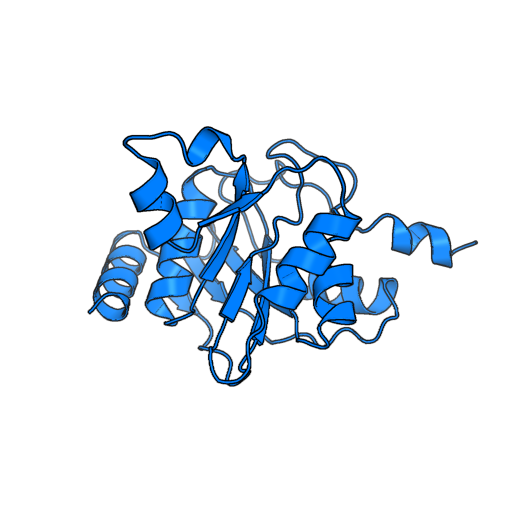 1.00 79.69 107 VAL A N 1
ATOM 858 C CA . VAL A 1 107 ? 6.559 -3.653 1.888 1.00 79.69 107 VAL A CA 1
ATOM 859 C C . VAL A 1 107 ? 8.022 -3.947 1.565 1.00 79.69 107 VAL A C 1
ATOM 861 O O . VAL A 1 107 ? 8.722 -4.603 2.336 1.00 79.69 107 VAL A O 1
ATOM 864 N N . SER A 1 108 ? 8.533 -3.358 0.483 1.00 67.38 108 SER A N 1
ATOM 865 C CA . SER A 1 108 ? 9.950 -3.389 0.144 1.00 67.38 108 SER A CA 1
ATOM 866 C C . SER A 1 108 ? 10.637 -2.165 0.748 1.00 67.38 108 SER A C 1
ATOM 868 O O . SER A 1 108 ? 10.416 -1.024 0.337 1.00 67.38 108 SER A O 1
ATOM 870 N N . GLY A 1 109 ? 11.470 -2.376 1.769 1.00 58.34 109 GLY A N 1
ATOM 871 C CA . GLY A 1 109 ? 12.201 -1.299 2.449 1.00 58.34 109 GLY A CA 1
ATOM 872 C C . GLY A 1 109 ? 13.207 -0.546 1.572 1.00 58.34 109 GLY A C 1
ATOM 873 O O . GLY A 1 109 ? 13.741 0.474 2.015 1.00 58.34 109 GLY A O 1
ATOM 874 N N . THR A 1 110 ? 13.458 -1.041 0.360 1.00 59.84 110 THR A N 1
ATOM 875 C CA . THR A 1 110 ? 14.369 -0.508 -0.652 1.00 59.84 110 THR A CA 1
ATOM 876 C C . THR A 1 110 ? 13.773 -0.687 -2.048 1.00 59.84 110 THR A C 1
ATOM 878 O O . THR A 1 110 ? 12.970 -1.582 -2.278 1.00 59.84 110 THR A O 1
ATOM 881 N N . ARG A 1 111 ? 14.196 0.139 -3.012 1.00 58.28 111 ARG A N 1
ATOM 882 C CA . ARG A 1 111 ? 13.880 -0.075 -4.441 1.00 58.28 111 ARG A CA 1
ATOM 883 C C . ARG A 1 111 ? 14.788 -1.122 -5.106 1.00 58.28 111 ARG A C 1
ATOM 885 O O . ARG A 1 111 ? 14.608 -1.425 -6.277 1.00 58.28 111 ARG A O 1
ATOM 892 N N . ASN A 1 112 ? 15.775 -1.621 -4.363 1.00 59.09 112 ASN A N 1
ATOM 893 C CA . ASN A 1 112 ? 16.650 -2.717 -4.760 1.00 59.09 112 ASN A CA 1
ATOM 894 C C . ASN A 1 112 ? 16.081 -4.039 -4.240 1.00 59.09 112 ASN A C 1
ATOM 896 O O . ASN A 1 112 ? 15.388 -4.040 -3.217 1.00 59.09 112 ASN A O 1
ATOM 900 N N . HIS A 1 113 ? 16.429 -5.128 -4.924 1.00 68.56 113 HIS A N 1
ATOM 901 C CA . HIS A 1 113 ? 16.072 -6.494 -4.560 1.00 68.56 113 HIS A CA 1
ATOM 902 C C . HIS A 1 113 ? 16.452 -6.788 -3.100 1.00 68.56 113 HIS A C 1
ATOM 904 O O . HIS A 1 113 ? 17.618 -6.682 -2.713 1.00 68.56 113 HIS A O 1
ATOM 910 N N . ALA A 1 114 ? 15.449 -7.120 -2.292 1.00 78.62 114 ALA A N 1
ATOM 911 C CA . ALA A 1 114 ? 15.601 -7.542 -0.908 1.00 78.62 114 ALA A CA 1
ATOM 912 C C . ALA A 1 114 ? 15.044 -8.966 -0.779 1.00 78.62 114 ALA A C 1
ATOM 914 O O . ALA A 1 114 ? 13.981 -9.229 -1.337 1.00 78.62 114 ALA A O 1
ATOM 915 N N . PRO A 1 115 ? 15.714 -9.868 -0.040 1.00 84.69 115 PRO A N 1
ATOM 916 C CA . PRO A 1 115 ? 15.300 -11.271 0.053 1.00 84.69 115 PRO A CA 1
ATOM 917 C C . PRO A 1 115 ? 13.988 -11.473 0.823 1.00 84.69 115 PRO A C 1
ATOM 919 O O . PRO A 1 115 ? 13.401 -12.541 0.738 1.00 84.69 115 PRO A O 1
ATOM 922 N N . TYR A 1 116 ? 13.538 -10.459 1.570 1.00 89.06 116 TYR A N 1
ATOM 923 C CA . TYR A 1 116 ? 12.305 -10.493 2.348 1.00 89.06 116 TYR A CA 1
ATOM 924 C C . TYR A 1 116 ? 11.615 -9.128 2.338 1.00 89.06 116 TYR A C 1
ATOM 926 O O . TYR A 1 116 ? 12.269 -8.076 2.352 1.00 89.06 116 TYR A O 1
ATOM 934 N N . TRP A 1 117 ? 10.289 -9.154 2.397 1.00 91.81 117 TRP A N 1
ATOM 935 C CA . TRP A 1 117 ? 9.455 -8.009 2.730 1.00 91.81 117 TRP A CA 1
ATOM 936 C C . TRP A 1 117 ? 9.618 -7.612 4.202 1.00 91.81 117 TRP A C 1
ATOM 938 O O . TRP A 1 117 ? 10.020 -8.395 5.063 1.00 91.81 117 TRP A O 1
ATOM 948 N N . LYS A 1 118 ? 9.292 -6.354 4.507 1.00 88.50 118 LYS A N 1
ATOM 949 C CA . LYS A 1 118 ? 9.178 -5.863 5.882 1.00 88.50 118 LYS A CA 1
ATOM 950 C C . LYS A 1 118 ? 7.772 -6.143 6.411 1.00 88.50 118 LYS A C 1
ATOM 952 O O . LYS A 1 118 ? 6.798 -5.676 5.828 1.00 88.50 118 LYS A O 1
ATOM 957 N N . SER A 1 119 ? 7.669 -6.771 7.581 1.00 91.38 119 SER A N 1
ATOM 958 C CA . SER A 1 119 ? 6.400 -7.118 8.249 1.00 91.38 119 SER A CA 1
ATOM 959 C C . SER A 1 119 ? 5.648 -5.935 8.878 1.00 91.38 119 SER A C 1
ATOM 961 O O . SER A 1 119 ? 4.655 -6.124 9.576 1.00 91.38 119 SER A O 1
ATOM 963 N N . GLY A 1 120 ? 6.078 -4.692 8.632 1.00 89.44 120 GLY A N 1
ATOM 964 C CA . GLY A 1 120 ? 5.449 -3.499 9.207 1.00 89.44 120 GLY A CA 1
ATOM 965 C C . GLY A 1 120 ? 3.960 -3.385 8.869 1.00 89.44 120 GLY A C 1
ATOM 966 O O . GLY A 1 120 ? 3.169 -3.081 9.753 1.00 89.44 120 GLY A O 1
ATOM 967 N N . PHE A 1 121 ? 3.564 -3.690 7.627 1.00 92.94 121 PHE A N 1
ATOM 968 C CA . PHE A 1 121 ? 2.153 -3.648 7.220 1.00 92.94 121 PHE A CA 1
ATOM 969 C C . PHE A 1 121 ? 1.309 -4.650 8.019 1.00 92.94 121 PHE A C 1
ATOM 971 O O . PHE A 1 121 ? 0.228 -4.302 8.480 1.00 92.94 121 PHE A O 1
ATOM 978 N N . TYR A 1 122 ? 1.847 -5.855 8.232 1.00 95.06 122 TYR A N 1
ATOM 979 C CA . TYR A 1 122 ? 1.191 -6.942 8.949 1.00 95.06 122 TYR A CA 1
ATOM 980 C C . TYR A 1 122 ? 0.981 -6.562 10.416 1.00 95.06 122 TYR A C 1
ATOM 982 O O . TYR A 1 122 ? -0.127 -6.639 10.938 1.00 95.06 122 TYR A O 1
ATOM 990 N N . ARG A 1 123 ? 2.032 -6.038 11.062 1.00 92.62 123 ARG A N 1
ATOM 991 C CA . ARG A 1 123 ? 1.977 -5.560 12.453 1.00 92.62 123 ARG A CA 1
ATOM 992 C C . ARG A 1 123 ? 0.982 -4.414 12.627 1.00 92.62 123 ARG A C 1
ATOM 994 O O . ARG A 1 123 ? 0.208 -4.444 13.574 1.00 92.62 123 ARG A O 1
ATOM 1001 N N . ILE A 1 124 ? 0.975 -3.438 11.713 1.00 91.88 124 ILE A N 1
ATOM 1002 C CA . ILE A 1 124 ? 0.035 -2.306 11.754 1.00 91.88 124 ILE A CA 1
ATOM 1003 C C . ILE A 1 124 ? -1.403 -2.798 11.588 1.00 91.88 124 ILE A C 1
ATOM 1005 O O . ILE A 1 124 ? -2.246 -2.470 12.415 1.00 91.88 124 ILE A O 1
ATOM 1009 N N . ALA A 1 125 ? -1.683 -3.597 10.555 1.00 94.81 125 ALA A N 1
ATOM 1010 C CA . ALA A 1 125 ? -3.029 -4.092 10.272 1.00 94.81 125 ALA A CA 1
ATOM 1011 C C . ALA A 1 125 ? -3.596 -4.913 11.441 1.00 94.81 125 ALA A C 1
ATOM 1013 O O . ALA A 1 125 ? -4.741 -4.713 11.840 1.00 94.81 125 ALA A O 1
ATOM 1014 N N . ARG A 1 126 ? -2.764 -5.767 12.053 1.00 94.44 126 ARG A N 1
ATOM 1015 C CA . ARG A 1 126 ? -3.119 -6.560 13.238 1.00 94.44 126 ARG A CA 1
ATOM 1016 C C . ARG A 1 126 ? -3.342 -5.700 14.479 1.00 94.44 126 ARG A C 1
ATOM 1018 O O . ARG A 1 126 ? -4.353 -5.871 15.147 1.00 94.44 126 ARG A O 1
ATOM 1025 N N . ALA A 1 127 ? -2.430 -4.774 14.775 1.00 91.75 127 ALA A N 1
ATOM 1026 C CA . ALA A 1 127 ? -2.537 -3.904 15.948 1.00 91.75 127 ALA A CA 1
ATOM 1027 C C . ALA A 1 127 ? -3.751 -2.964 15.869 1.00 91.75 127 ALA A C 1
ATOM 1029 O O . ALA A 1 127 ? -4.394 -2.699 16.878 1.00 91.75 127 ALA A O 1
ATOM 1030 N N . ALA A 1 128 ? -4.075 -2.488 14.667 1.00 91.06 128 ALA A N 1
ATOM 1031 C CA . ALA A 1 128 ? -5.227 -1.631 14.413 1.00 91.06 128 ALA A CA 1
ATOM 1032 C C . ALA A 1 128 ? -6.542 -2.397 14.184 1.00 91.06 128 ALA A C 1
ATOM 1034 O O . ALA A 1 128 ? -7.596 -1.768 14.136 1.00 91.06 128 ALA A O 1
ATOM 1035 N N . ASN A 1 129 ? -6.491 -3.723 14.015 1.00 92.81 129 ASN A N 1
ATOM 1036 C CA . ASN A 1 129 ? -7.622 -4.558 13.604 1.00 92.81 129 ASN A CA 1
ATOM 1037 C C . ASN A 1 129 ? -8.326 -4.038 12.330 1.00 92.81 129 ASN A C 1
ATOM 1039 O O . ASN A 1 129 ? -9.545 -3.864 12.291 1.00 92.81 129 ASN A O 1
ATOM 1043 N N . VAL A 1 130 ? -7.544 -3.762 11.283 1.00 95.06 130 VAL A N 1
ATOM 1044 C CA . VAL A 1 130 ? -8.037 -3.259 9.988 1.00 95.06 130 VAL A CA 1
ATOM 1045 C C . VAL A 1 130 ? -7.592 -4.172 8.847 1.00 95.06 130 VAL A C 1
ATOM 1047 O O . VAL A 1 130 ? -6.498 -4.740 8.923 1.00 95.06 130 VAL A O 1
ATOM 1050 N N . PRO A 1 131 ? -8.381 -4.311 7.768 1.00 97.12 131 PRO A N 1
ATOM 1051 C CA . PRO A 1 131 ? -7.980 -5.152 6.654 1.00 97.12 131 PRO A CA 1
ATOM 1052 C C . PRO A 1 131 ? -6.841 -4.540 5.840 1.00 97.12 131 PRO A C 1
ATOM 1054 O O . PRO A 1 131 ? -6.633 -3.318 5.790 1.00 97.12 131 PRO A O 1
ATOM 1057 N N . VAL A 1 132 ? -6.131 -5.426 5.150 1.00 97.62 132 VAL A N 1
ATOM 1058 C CA . VAL A 1 132 ? -5.125 -5.089 4.152 1.00 97.62 132 VAL A CA 1
ATOM 1059 C C . VAL A 1 132 ? -5.786 -5.016 2.778 1.00 97.62 132 VAL A C 1
ATOM 1061 O O . VAL A 1 132 ? -6.460 -5.948 2.356 1.00 97.62 132 VAL A O 1
ATOM 1064 N N . ILE A 1 133 ? -5.571 -3.922 2.053 1.00 96.56 133 ILE A N 1
ATOM 1065 C CA . ILE A 1 133 ? -5.948 -3.778 0.649 1.00 96.56 133 ILE A CA 1
ATOM 1066 C C . ILE A 1 133 ? -4.708 -3.900 -0.238 1.00 96.56 133 ILE A C 1
ATOM 1068 O O . ILE A 1 133 ? -3.696 -3.226 -0.024 1.00 96.56 133 ILE A O 1
ATOM 1072 N N . MET A 1 134 ? -4.789 -4.764 -1.246 1.00 96.25 134 MET A N 1
ATOM 1073 C CA . MET A 1 134 ? -3.678 -5.054 -2.152 1.00 96.25 134 MET A CA 1
ATOM 1074 C C . MET A 1 134 ? -3.775 -4.185 -3.405 1.00 96.25 134 MET A C 1
ATOM 1076 O O . MET A 1 134 ? -4.567 -4.448 -4.304 1.00 96.25 134 MET A O 1
ATOM 1080 N N . ALA A 1 135 ? -2.989 -3.115 -3.474 1.00 96.00 135 ALA A N 1
ATOM 1081 C CA . ALA A 1 135 ? -2.896 -2.277 -4.664 1.00 96.00 135 ALA A CA 1
ATOM 1082 C C . ALA A 1 135 ? -1.881 -2.837 -5.665 1.00 96.00 135 ALA A C 1
ATOM 1084 O O . ALA A 1 135 ? -0.881 -3.445 -5.278 1.00 96.00 135 ALA A O 1
ATOM 1085 N N . PHE A 1 136 ? -2.113 -2.607 -6.954 1.00 95.88 136 PHE A N 1
ATOM 1086 C CA . PHE A 1 136 ? -1.257 -3.127 -8.019 1.00 95.88 136 PHE A CA 1
ATOM 1087 C C . PHE A 1 136 ? -1.195 -2.191 -9.230 1.00 95.88 136 PHE A C 1
ATOM 1089 O O . PHE A 1 136 ? -2.098 -1.386 -9.482 1.00 95.88 136 PHE A O 1
ATOM 1096 N N . ILE A 1 137 ? -0.108 -2.319 -9.991 1.00 96.44 137 ILE A N 1
ATOM 1097 C CA . ILE A 1 137 ? 0.073 -1.692 -11.302 1.00 96.44 137 ILE A CA 1
ATOM 1098 C C . ILE A 1 137 ? 0.653 -2.757 -12.226 1.00 96.44 137 ILE A C 1
ATOM 1100 O O . ILE A 1 137 ? 1.824 -3.113 -12.107 1.00 96.44 137 ILE A O 1
ATOM 1104 N N . ASP A 1 138 ? -0.169 -3.241 -13.146 1.00 96.75 138 ASP A N 1
ATOM 1105 C CA . ASP A 1 138 ? 0.219 -4.207 -14.161 1.00 96.75 138 ASP A CA 1
ATOM 1106 C C . ASP A 1 138 ? 0.574 -3.461 -15.455 1.00 96.75 138 ASP A C 1
ATOM 1108 O O . ASP A 1 138 ? -0.277 -2.899 -16.155 1.00 96.75 138 ASP A O 1
ATOM 1112 N N . TYR A 1 139 ? 1.869 -3.404 -15.759 1.00 96.06 139 TYR A N 1
ATOM 1113 C CA . TYR A 1 139 ? 2.385 -2.710 -16.935 1.00 96.06 139 TYR A CA 1
ATOM 1114 C C . TYR A 1 139 ? 2.240 -3.521 -18.224 1.00 96.06 139 TYR A C 1
ATOM 1116 O O . TYR A 1 139 ? 2.324 -2.910 -19.297 1.00 96.06 139 TYR A O 1
ATOM 1124 N N . GLU A 1 140 ? 2.022 -4.834 -18.125 1.00 95.88 140 GLU A N 1
ATOM 1125 C CA . GLU A 1 140 ? 1.793 -5.731 -19.256 1.00 95.88 140 GLU A CA 1
ATOM 1126 C C . GLU A 1 140 ? 0.329 -5.658 -19.695 1.00 95.88 140 GLU A C 1
ATOM 1128 O O . GLU A 1 140 ? 0.046 -5.241 -20.818 1.00 95.88 140 GLU A O 1
ATOM 1133 N N . LYS A 1 141 ? -0.608 -5.931 -18.779 1.00 97.12 141 LYS A N 1
ATOM 1134 C CA . LYS A 1 141 ? -2.059 -5.870 -19.039 1.00 97.12 141 LYS A CA 1
ATOM 1135 C C . LYS A 1 141 ? -2.598 -4.443 -19.113 1.00 97.12 141 LYS A C 1
ATOM 1137 O O . LYS A 1 141 ? -3.747 -4.236 -19.495 1.00 97.12 141 LYS A O 1
ATOM 1142 N N . LYS A 1 142 ? -1.786 -3.452 -18.726 1.00 97.19 142 LYS A N 1
ATOM 1143 C CA . LYS A 1 142 ? -2.188 -2.045 -18.578 1.00 97.19 142 LYS A CA 1
ATOM 1144 C C . LYS A 1 142 ? -3.409 -1.887 -17.671 1.00 97.19 142 LYS A C 1
ATOM 1146 O O . LYS A 1 142 ? -4.287 -1.064 -17.923 1.00 97.19 142 LYS A O 1
ATOM 1151 N N . THR A 1 143 ? -3.446 -2.635 -16.578 1.00 97.75 143 THR A N 1
ATOM 1152 C CA . THR A 1 143 ? -4.456 -2.493 -15.527 1.00 97.75 143 THR A CA 1
ATOM 1153 C C . THR A 1 143 ? -3.800 -1.975 -14.255 1.00 97.75 143 THR A C 1
ATOM 1155 O O . THR A 1 143 ? -2.615 -2.174 -14.002 1.00 97.75 143 THR A O 1
ATOM 1158 N N . CYS A 1 144 ? -4.544 -1.231 -13.452 1.00 97.75 144 CYS A N 1
ATOM 1159 C CA . CYS A 1 144 ? -4.074 -0.781 -12.149 1.00 97.75 144 CYS A CA 1
ATOM 1160 C C . CYS A 1 144 ? -5.257 -0.645 -11.209 1.00 97.75 144 CYS A C 1
ATOM 1162 O O . CYS A 1 144 ? -6.384 -0.444 -11.663 1.00 97.75 144 CYS A O 1
ATOM 1164 N N . GLY A 1 145 ? -5.018 -0.711 -9.909 1.00 97.19 145 GLY A N 1
ATOM 1165 C CA . GLY A 1 145 ? -6.109 -0.547 -8.971 1.00 97.19 145 GLY A CA 1
ATOM 1166 C C . GLY A 1 145 ? -5.849 -1.167 -7.624 1.00 97.19 145 GLY A C 1
ATOM 1167 O O . GLY A 1 145 ? -4.713 -1.209 -7.150 1.00 97.19 145 GLY A O 1
ATOM 1168 N N . VAL A 1 146 ? -6.939 -1.626 -7.026 1.00 96.75 146 VAL A N 1
ATOM 1169 C CA . VAL A 1 146 ? -6.950 -2.328 -5.750 1.00 96.75 146 VAL A CA 1
ATOM 1170 C C . VAL A 1 146 ? -7.682 -3.654 -5.900 1.00 96.75 146 VAL A C 1
ATOM 1172 O O . VAL A 1 146 ? -8.664 -3.752 -6.634 1.00 96.75 146 VAL A O 1
ATOM 1175 N N . GLY A 1 147 ? -7.155 -4.675 -5.242 1.00 94.06 147 GLY A N 1
ATOM 1176 C CA . GLY A 1 147 ? -7.754 -5.991 -5.120 1.00 94.06 147 GLY A CA 1
ATOM 1177 C C . GLY A 1 147 ? -8.756 -6.080 -3.969 1.00 94.06 147 GLY A C 1
ATOM 1178 O O . GLY A 1 147 ? -9.128 -5.054 -3.388 1.00 94.06 147 GLY A O 1
ATOM 1179 N N . PRO A 1 148 ? -9.179 -7.309 -3.627 1.00 92.94 148 PRO A N 1
ATOM 1180 C CA . PRO A 1 148 ? -10.035 -7.548 -2.477 1.00 92.94 148 PRO A CA 1
ATOM 1181 C C . PRO A 1 148 ? -9.329 -7.174 -1.171 1.00 92.94 148 PRO A C 1
ATOM 1183 O O . PRO A 1 148 ? -8.103 -7.025 -1.102 1.00 92.94 148 PRO A O 1
ATOM 1186 N N . LEU A 1 149 ? -10.137 -7.035 -0.127 1.00 96.25 149 LEU A N 1
ATOM 1187 C CA . LEU A 1 149 ? -9.654 -6.856 1.229 1.00 96.25 149 LEU A CA 1
ATOM 1188 C C . LEU A 1 149 ? -9.286 -8.195 1.841 1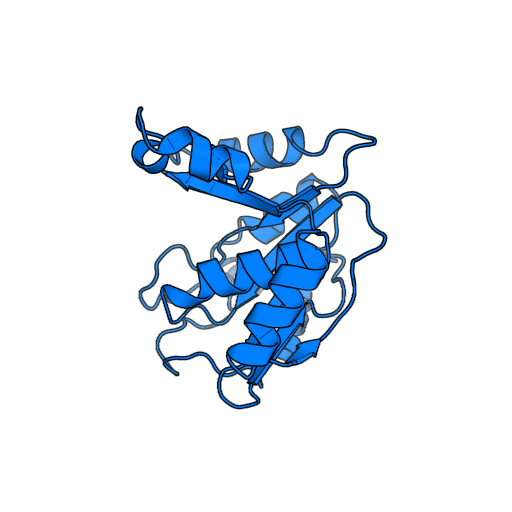.00 96.25 149 LEU A C 1
ATOM 1190 O O . LEU A 1 149 ? -10.032 -9.164 1.732 1.00 96.25 149 LEU A O 1
ATOM 1194 N N . LEU A 1 150 ? -8.152 -8.202 2.525 1.00 97.44 150 LEU A N 1
ATOM 1195 C CA . LEU A 1 150 ? -7.660 -9.329 3.288 1.00 97.44 150 LEU A CA 1
ATOM 1196 C C . LEU A 1 150 ? -7.713 -8.989 4.776 1.00 97.44 150 LEU A C 1
ATOM 1198 O O . LEU A 1 150 ? -6.999 -8.101 5.251 1.00 97.44 150 LEU A O 1
ATOM 1202 N N . HIS A 1 151 ? -8.546 -9.707 5.521 1.00 97.19 151 HIS A N 1
ATOM 1203 C CA . HIS A 1 151 ? -8.506 -9.688 6.978 1.00 97.19 151 HIS A CA 1
ATOM 1204 C C . HIS A 1 151 ? -7.470 -10.704 7.452 1.00 97.19 151 HIS A C 1
ATOM 1206 O O . HIS A 1 151 ? -7.650 -11.901 7.262 1.00 97.19 151 HIS A O 1
ATOM 1212 N N . LEU A 1 152 ? -6.389 -10.215 8.062 1.00 97.50 152 LEU A N 1
ATOM 1213 C CA . LEU A 1 152 ? -5.275 -11.060 8.488 1.00 97.50 152 LEU A CA 1
ATOM 1214 C C . LEU A 1 152 ? -5.698 -12.010 9.612 1.00 97.50 152 LEU A C 1
ATOM 1216 O O . LEU A 1 152 ? -6.045 -11.565 10.714 1.00 97.50 152 LEU A O 1
ATOM 1220 N N . THR A 1 153 ? -5.607 -13.310 9.351 1.00 96.38 153 THR A N 1
ATOM 1221 C CA . THR A 1 153 ? -5.955 -14.377 10.297 1.00 96.38 153 THR A CA 1
ATOM 1222 C C . THR A 1 153 ? -4.967 -14.445 11.454 1.00 96.38 153 THR A C 1
ATOM 1224 O O . THR A 1 153 ? -5.350 -14.689 12.603 1.00 96.38 153 THR A O 1
ATOM 1227 N N . GLY A 1 154 ? -3.702 -14.096 11.202 1.00 94.06 154 GLY A N 1
ATOM 1228 C CA . GLY A 1 154 ? -2.618 -14.212 12.174 1.00 94.06 154 GLY A CA 1
ATOM 1229 C C . GLY A 1 154 ? -1.684 -15.368 11.887 1.00 94.06 154 GLY A C 1
ATOM 1230 O O . GLY A 1 154 ? -0.553 -15.305 12.359 1.00 94.06 154 GLY A O 1
ATOM 1231 N N . ASP A 1 155 ? -2.127 -16.338 11.089 1.00 96.00 155 ASP A N 1
ATOM 1232 C CA . ASP A 1 155 ? -1.256 -17.323 10.462 1.00 96.00 155 ASP A CA 1
ATOM 1233 C C . ASP A 1 155 ? -0.504 -16.620 9.329 1.00 96.00 155 ASP A C 1
ATOM 1235 O O . ASP A 1 155 ? -1.055 -16.322 8.264 1.00 96.00 155 ASP A O 1
ATOM 1239 N N . VAL A 1 156 ? 0.762 -16.287 9.593 1.00 95.81 156 VAL A N 1
ATOM 1240 C CA . VAL A 1 156 ? 1.563 -15.470 8.678 1.00 95.81 156 VAL A CA 1
ATOM 1241 C C . VAL A 1 156 ? 1.734 -16.185 7.343 1.00 95.81 156 VAL A C 1
ATOM 1243 O O . VAL A 1 156 ? 1.685 -15.542 6.293 1.00 95.81 156 VAL A O 1
ATOM 1246 N N . ARG A 1 157 ? 1.914 -17.509 7.361 1.00 95.75 157 ARG A N 1
ATOM 1247 C CA . ARG A 1 157 ? 2.118 -18.304 6.149 1.00 95.75 157 ARG A CA 1
ATOM 1248 C C . ARG A 1 157 ? 0.857 -18.353 5.293 1.00 95.75 157 ARG A C 1
ATOM 1250 O O . ARG A 1 157 ? 0.963 -18.198 4.073 1.00 95.75 157 ARG A O 1
ATOM 1257 N N . GLN A 1 158 ? -0.309 -18.555 5.906 1.00 96.62 158 GLN A N 1
ATOM 1258 C CA . GLN A 1 158 ? -1.589 -18.533 5.199 1.00 96.62 158 GLN A CA 1
ATOM 1259 C C . GLN A 1 158 ? -1.841 -17.151 4.588 1.00 96.62 158 GLN A C 1
ATOM 1261 O O . GLN A 1 158 ? -2.029 -17.042 3.374 1.00 96.62 158 GLN A O 1
ATOM 1266 N N . ASP A 1 159 ? -1.764 -16.098 5.403 1.00 97.56 159 ASP A N 1
ATOM 1267 C CA . ASP A 1 159 ? -2.049 -14.726 4.980 1.00 97.56 159 ASP A CA 1
ATOM 1268 C C . ASP A 1 159 ? -1.096 -14.278 3.851 1.00 97.56 159 ASP A C 1
ATOM 1270 O O . ASP A 1 159 ? -1.516 -13.708 2.840 1.00 97.56 159 ASP A O 1
ATOM 1274 N N . MET A 1 160 ? 0.203 -14.580 3.969 1.00 96.81 160 MET A N 1
ATOM 1275 C CA . MET A 1 160 ? 1.187 -14.287 2.919 1.00 96.81 160 MET A CA 1
ATOM 1276 C C . MET A 1 160 ? 1.009 -15.160 1.673 1.00 96.81 160 MET A C 1
ATOM 1278 O O . MET A 1 160 ? 1.346 -14.720 0.571 1.00 96.81 160 MET A O 1
ATOM 1282 N N . GLY A 1 161 ? 0.463 -16.370 1.816 1.00 97.56 161 GLY A N 1
ATOM 1283 C CA . GLY A 1 161 ? 0.047 -17.222 0.704 1.00 97.56 161 GLY A CA 1
ATOM 1284 C C . GLY A 1 161 ? -1.038 -16.569 -0.151 1.00 97.56 161 GLY A C 1
ATOM 1285 O O . GLY A 1 161 ? -0.905 -16.534 -1.375 1.00 97.56 161 GLY A O 1
ATOM 1286 N N . GLU A 1 162 ? -2.056 -15.978 0.478 1.00 97.88 162 GLU A N 1
ATOM 1287 C CA . GLU A 1 162 ? -3.115 -15.240 -0.222 1.00 97.88 162 GLU A CA 1
ATOM 1288 C C . GLU A 1 162 ? -2.572 -13.988 -0.923 1.00 97.88 162 GLU A C 1
ATOM 1290 O O . GLU A 1 162 ? -2.875 -13.740 -2.093 1.00 97.88 162 GLU A O 1
ATOM 1295 N N . ILE A 1 163 ? -1.688 -13.241 -0.251 1.00 97.06 163 ILE A N 1
ATOM 1296 C CA . ILE A 1 163 ? -1.016 -12.075 -0.844 1.00 97.06 163 ILE A CA 1
ATOM 1297 C C . ILE A 1 163 ? -0.176 -12.493 -2.061 1.00 97.06 163 ILE A C 1
ATOM 1299 O O . ILE A 1 163 ? -0.228 -11.841 -3.106 1.00 97.06 163 ILE A O 1
ATOM 1303 N N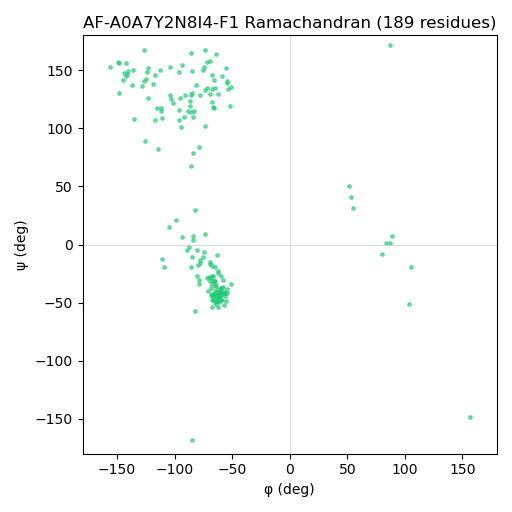 . ARG A 1 164 ? 0.585 -13.590 -1.961 1.00 96.19 164 ARG A N 1
ATOM 1304 C CA . ARG A 1 164 ? 1.355 -14.147 -3.086 1.00 96.19 164 ARG A CA 1
ATOM 1305 C C . ARG A 1 164 ? 0.460 -14.522 -4.257 1.00 96.19 164 ARG A C 1
ATOM 1307 O O . ARG A 1 164 ? 0.774 -14.156 -5.386 1.00 96.19 164 ARG A O 1
ATOM 1314 N N . ALA A 1 165 ? -0.637 -15.226 -3.989 1.00 97.12 165 ALA A N 1
ATOM 1315 C CA . ALA A 1 165 ? -1.573 -15.659 -5.018 1.00 97.12 165 ALA A CA 1
ATOM 1316 C C . ALA A 1 165 ? -2.177 -14.464 -5.770 1.00 97.12 165 ALA A C 1
ATOM 1318 O O . ALA A 1 165 ? -2.264 -14.494 -6.994 1.00 97.12 165 ALA A O 1
ATOM 1319 N N . PHE A 1 166 ? -2.517 -13.383 -5.061 1.00 96.88 166 PHE A N 1
ATOM 1320 C CA . PHE A 1 166 ? -3.034 -12.163 -5.682 1.00 96.88 166 PHE A CA 1
ATOM 1321 C C . PHE A 1 166 ? -2.037 -11.515 -6.657 1.00 96.88 166 PHE A C 1
ATOM 1323 O O . PHE A 1 166 ? -2.422 -11.060 -7.733 1.00 96.88 166 PHE A O 1
ATOM 1330 N N . TYR A 1 167 ? -0.754 -11.464 -6.292 1.00 95.69 167 TYR A N 1
ATOM 1331 C CA . TYR A 1 167 ? 0.274 -10.784 -7.085 1.00 95.69 167 TYR A CA 1
ATOM 1332 C C . TYR A 1 167 ? 0.954 -11.666 -8.145 1.00 95.69 167 TYR A C 1
ATOM 1334 O O . TYR A 1 167 ? 1.757 -11.139 -8.913 1.00 95.69 167 TYR A O 1
ATOM 1342 N N . ALA A 1 168 ? 0.645 -12.967 -8.213 1.00 94.50 168 ALA A N 1
ATOM 1343 C CA . ALA A 1 168 ? 1.350 -13.939 -9.056 1.00 94.50 168 ALA A CA 1
ATOM 1344 C C . ALA A 1 168 ? 1.417 -13.542 -10.543 1.00 94.50 168 ALA A C 1
ATOM 1346 O O . ALA A 1 168 ? 2.456 -13.711 -11.177 1.00 94.50 168 ALA A O 1
ATOM 1347 N N . ASP A 1 169 ? 0.340 -12.949 -11.066 1.00 93.38 169 ASP A N 1
ATOM 1348 C CA . ASP A 1 169 ? 0.222 -12.564 -12.477 1.00 93.38 169 ASP A CA 1
ATOM 1349 C C . ASP A 1 169 ? 0.367 -11.050 -12.716 1.00 93.38 169 ASP A C 1
ATOM 1351 O O . ASP A 1 169 ? -0.048 -10.552 -13.769 1.00 93.38 169 ASP A O 1
ATOM 1355 N N . VAL A 1 170 ? 0.872 -10.292 -11.735 1.00 95.12 170 VAL A N 1
ATOM 1356 C CA . VAL A 1 170 ? 1.025 -8.834 -11.840 1.00 95.12 170 VAL A CA 1
ATOM 1357 C C . VAL A 1 170 ? 2.446 -8.488 -12.268 1.00 95.12 170 VAL A C 1
ATOM 1359 O O . VAL A 1 170 ? 3.403 -8.675 -11.517 1.00 95.12 170 VAL A O 1
ATOM 1362 N N . VAL A 1 171 ? 2.588 -7.884 -13.449 1.00 94.38 171 VAL A N 1
ATOM 1363 C CA . VAL A 1 171 ? 3.905 -7.564 -14.014 1.00 94.38 171 VAL A CA 1
ATOM 1364 C C . VAL A 1 171 ? 4.270 -6.089 -13.841 1.00 94.38 171 VAL A C 1
ATOM 1366 O O . VAL A 1 171 ? 3.594 -5.177 -14.322 1.00 94.38 171 VAL A O 1
ATOM 1369 N N . GLY A 1 172 ? 5.393 -5.843 -13.164 1.00 93.00 172 GLY A N 1
ATOM 1370 C CA . GLY A 1 172 ? 5.941 -4.503 -12.957 1.00 93.00 172 GLY A CA 1
ATOM 1371 C C . GLY A 1 172 ? 6.584 -3.907 -14.211 1.00 93.00 172 GLY A C 1
ATOM 1372 O O . GLY A 1 172 ? 6.884 -4.599 -15.178 1.00 93.00 172 GLY A O 1
ATOM 1373 N N . LYS A 1 173 ? 6.873 -2.600 -14.184 1.00 92.19 173 LYS A N 1
ATOM 1374 C CA . LYS A 1 173 ? 7.520 -1.895 -15.306 1.00 92.19 173 LYS A CA 1
ATOM 1375 C C . LYS A 1 173 ? 8.877 -2.482 -15.693 1.00 92.19 173 LYS A C 1
ATOM 1377 O O . LYS A 1 173 ? 9.242 -2.449 -16.865 1.00 92.19 173 LYS A O 1
ATOM 1382 N N . TYR A 1 174 ? 9.641 -2.940 -14.703 1.00 91.06 174 TYR A N 1
ATOM 1383 C CA . TYR A 1 174 ? 10.927 -3.605 -14.900 1.00 91.06 174 TYR A CA 1
ATOM 1384 C C . TYR A 1 174 ? 10.893 -4.963 -14.189 1.00 91.06 174 TYR A C 1
ATOM 1386 O O . TYR A 1 174 ? 11.247 -5.019 -13.008 1.00 91.06 174 TYR A O 1
ATOM 1394 N N . PRO A 1 175 ? 10.446 -6.028 -14.877 1.00 86.44 175 PRO A N 1
ATOM 1395 C CA . PRO A 1 175 ? 10.340 -7.366 -14.298 1.00 86.44 175 PRO A CA 1
ATOM 1396 C C . PRO A 1 175 ? 11.669 -7.840 -13.691 1.00 86.44 175 PRO A C 1
ATOM 1398 O O . PRO A 1 175 ? 12.736 -7.563 -14.243 1.00 86.44 175 PRO A O 1
ATOM 1401 N N . GLY A 1 176 ? 11.609 -8.522 -12.544 1.00 82.19 176 GLY A N 1
ATOM 1402 C CA . GLY A 1 176 ? 12.780 -9.089 -11.862 1.00 82.19 176 GLY A CA 1
ATOM 1403 C C . GLY A 1 176 ? 13.552 -8.114 -10.965 1.00 82.19 176 GLY A C 1
ATOM 1404 O O . GLY A 1 176 ? 14.563 -8.493 -10.377 1.00 82.19 176 GLY A O 1
ATOM 1405 N N . LYS A 1 177 ? 13.108 -6.854 -10.842 1.00 83.19 177 LYS A N 1
ATOM 1406 C CA . LYS A 1 177 ? 13.672 -5.905 -9.860 1.00 83.19 177 LYS A CA 1
ATOM 1407 C C . LYS A 1 177 ? 13.028 -6.001 -8.481 1.00 83.19 177 LYS A C 1
ATOM 1409 O O . LYS A 1 177 ? 13.594 -5.504 -7.508 1.00 83.19 177 LYS A O 1
ATOM 1414 N N . ASP A 1 178 ? 11.845 -6.586 -8.406 1.00 81.00 178 ASP A N 1
ATOM 1415 C CA . ASP A 1 178 ? 11.142 -6.873 -7.171 1.00 81.00 178 ASP A CA 1
ATOM 1416 C C . ASP A 1 178 ? 11.765 -8.073 -6.440 1.00 81.00 178 ASP A C 1
ATOM 1418 O O . ASP A 1 178 ? 12.421 -8.934 -7.027 1.00 81.00 178 ASP A O 1
ATOM 1422 N N . GLY A 1 179 ? 11.659 -8.054 -5.112 1.00 82.75 179 GLY A N 1
ATOM 1423 C CA . GLY A 1 179 ? 12.030 -9.184 -4.261 1.00 82.75 179 GLY A CA 1
ATOM 1424 C C . GLY A 1 179 ? 10.868 -10.168 -4.124 1.00 82.75 179 GLY A C 1
ATOM 1425 O O . GLY A 1 179 ? 9.729 -9.795 -4.419 1.00 82.75 179 GLY A O 1
ATOM 1426 N N . PRO A 1 180 ? 11.121 -11.393 -3.637 1.00 88.69 180 PRO A N 1
ATOM 1427 C CA . PRO A 1 180 ? 10.051 -12.344 -3.373 1.00 88.69 180 PRO A CA 1
ATOM 1428 C C . PRO A 1 180 ? 9.047 -11.769 -2.365 1.00 88.69 180 PRO A C 1
ATOM 1430 O O . PRO A 1 180 ? 9.408 -11.049 -1.429 1.00 88.69 180 PRO A O 1
ATOM 1433 N N . ILE A 1 181 ? 7.774 -12.111 -2.553 1.00 92.38 181 ILE A N 1
ATOM 1434 C CA . ILE A 1 181 ? 6.698 -11.804 -1.607 1.00 92.38 181 ILE A CA 1
ATOM 1435 C C . ILE A 1 181 ? 6.786 -12.816 -0.463 1.00 92.38 181 ILE A C 1
ATOM 1437 O O . ILE A 1 181 ? 6.159 -13.875 -0.485 1.00 92.38 181 ILE A O 1
ATOM 1441 N N . LEU A 1 182 ? 7.657 -12.512 0.495 1.00 92.69 182 LEU A N 1
ATOM 1442 C CA . LEU A 1 182 ? 8.027 -13.413 1.581 1.00 92.69 182 LEU A CA 1
ATOM 1443 C C . LEU A 1 182 ? 8.357 -12.607 2.837 1.00 92.69 182 LEU A C 1
ATOM 1445 O O . LEU A 1 182 ? 9.153 -11.666 2.777 1.00 92.69 182 LEU A O 1
ATOM 1449 N N . LEU A 1 183 ? 7.770 -12.972 3.971 1.00 93.44 183 LEU A N 1
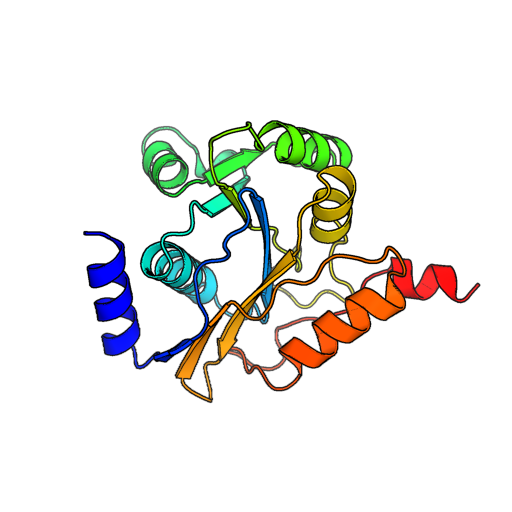ATOM 1450 C CA . LEU A 1 183 ? 8.146 -12.448 5.283 1.00 93.44 183 LEU A CA 1
ATOM 1451 C C . LEU A 1 183 ? 9.125 -13.390 5.983 1.00 93.44 183 LEU A C 1
ATOM 1453 O O . LEU A 1 183 ? 9.070 -14.602 5.812 1.00 93.44 183 LEU A O 1
ATOM 1457 N N . ARG A 1 184 ? 10.020 -12.830 6.807 1.00 91.31 184 ARG A N 1
ATOM 1458 C CA . ARG A 1 184 ? 10.970 -13.634 7.602 1.00 91.31 184 ARG A CA 1
ATOM 1459 C C . ARG A 1 184 ? 10.256 -14.501 8.631 1.00 91.31 184 ARG A C 1
ATOM 1461 O O . ARG A 1 184 ? 10.744 -15.562 8.994 1.00 91.31 184 ARG A O 1
ATOM 1468 N N . GLU A 1 185 ? 9.127 -14.014 9.122 1.00 91.00 185 GLU A N 1
ATOM 1469 C CA . GLU A 1 185 ? 8.290 -14.689 10.102 1.00 91.00 185 GLU A CA 1
ATOM 1470 C C . GLU A 1 185 ? 7.723 -16.027 9.572 1.00 91.00 185 GLU A C 1
ATOM 1472 O O . GLU A 1 185 ? 7.508 -16.937 10.363 1.00 91.00 185 GLU A O 1
ATOM 1477 N N . GLU A 1 186 ? 7.597 -16.209 8.248 1.00 91.00 186 GLU A N 1
ATOM 1478 C CA . GLU A 1 186 ? 7.143 -17.477 7.640 1.00 91.00 186 GLU A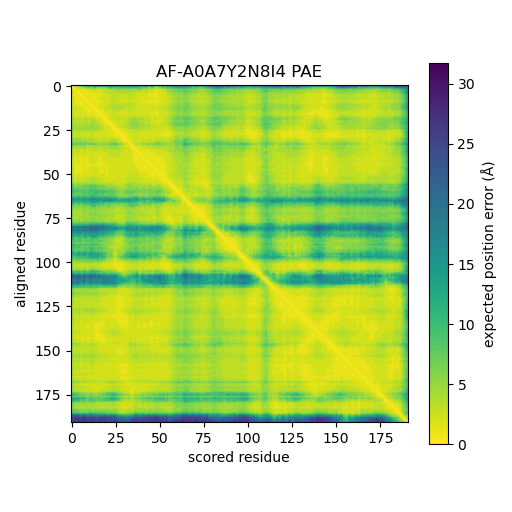 CA 1
ATOM 1479 C C . GLU A 1 186 ? 8.147 -18.632 7.812 1.00 91.00 186 GLU A C 1
ATOM 1481 O O . GLU A 1 186 ? 7.750 -19.804 7.841 1.00 91.00 186 GLU A O 1
ATOM 1486 N N . ASP A 1 187 ? 9.437 -18.298 7.938 1.00 81.38 187 ASP A N 1
ATOM 1487 C CA . ASP A 1 187 ? 10.525 -19.255 8.167 1.00 81.38 187 ASP A CA 1
ATOM 1488 C C . ASP A 1 187 ? 10.615 -19.653 9.654 1.00 81.38 187 ASP A C 1
ATOM 1490 O O . ASP A 1 187 ? 11.064 -20.750 9.981 1.00 81.38 187 ASP A O 1
ATOM 1494 N N . GLN A 1 188 ? 10.180 -18.775 10.567 1.00 66.06 188 GLN A N 1
ATOM 1495 C CA . GLN A 1 188 ? 10.283 -18.982 12.018 1.00 66.06 188 GLN A CA 1
ATOM 1496 C C . GLN A 1 188 ? 9.205 -19.927 12.561 1.00 66.06 188 GLN A C 1
ATOM 1498 O O . GLN A 1 188 ? 9.473 -20.660 13.503 1.00 66.06 188 GLN A O 1
ATOM 1503 N N . GLU A 1 189 ? 8.022 -19.966 11.942 1.00 56.59 189 GLU A N 1
ATOM 1504 C CA . GLU A 1 189 ? 6.949 -20.919 12.281 1.00 56.59 189 GLU A CA 1
ATOM 1505 C C . GLU A 1 189 ? 7.227 -22.353 11.778 1.00 56.59 189 GLU A C 1
ATOM 1507 O O . GLU A 1 189 ? 6.473 -23.275 12.072 1.00 56.59 189 GLU A O 1
ATOM 1512 N N . ALA A 1 190 ? 8.295 -22.566 10.996 1.00 48.09 190 ALA A N 1
ATOM 1513 C CA . ALA A 1 190 ? 8.723 -23.892 10.532 1.00 48.09 190 ALA A CA 1
ATOM 1514 C C . ALA A 1 190 ? 9.675 -24.623 11.502 1.00 48.09 190 ALA A C 1
ATOM 1516 O O . ALA A 1 190 ? 10.105 -25.733 11.182 1.00 48.09 190 ALA A O 1
ATOM 1517 N N . SER A 1 191 ? 10.051 -23.989 12.621 1.00 37.62 191 SER A N 1
ATOM 1518 C CA . SER A 1 191 ? 10.986 -24.508 13.638 1.00 37.62 191 SER A CA 1
ATOM 1519 C C . SER A 1 191 ? 10.267 -24.829 14.941 1.00 37.62 191 SER A C 1
ATOM 1521 O O . SER A 1 191 ? 10.648 -25.839 15.570 1.00 37.62 191 SER A O 1
#

Mean predicted aligned error: 5.19 Å

pLDDT: mean 88.18, std 10.39, range [37.62, 97.88]

Foldseek 3Di:
DQQVVLCVVLVVVVADEDDAQDPDQEEEEEEDDQQDPVVVVNVLSQCSNRVAAEAEEDAQVCLPPPRNVVCVVSNYDHDDPPDLVVVLVVLLVVSDPPHRHYYYDYQPPDLAADQGTDCSSVSNCVVNVHWYWYWYQAPPVSYTYIDDTHRDPPLPQVSLVVVCVVCVPGADPDPPRYHDSHHPVNVVVVD

Secondary structure (DSSP, 8-state):
-HHHHHHHHHHHTTPEEES---SSSEEEEEE-----TTHHHHHHHHHHHTT--EEEEEEGGGG-TTTHHHHHHTTEEEE-TT-HHHHHHHHHHT--TT--EEEE--SSSSSS--SSB-THHHHHHHHHT--EEEEEEETTTTEEEEEEEE---S-HHHHHHHHHHHHTTPPPSSTT-SPPS-BTHHHHTT-

Radius of gyration: 16.12 Å; Cα contacts (8 Å, |Δi|>4): 339; chains: 1; bounding box: 33×50×38 Å

Solvent-accessible surface area (backbone atoms only — not comparable to full-atom values): 10590 Å² total; per-residue (Å²): 114,62,29,65,51,28,47,50,50,39,48,75,74,58,31,46,82,42,68,74,63,75,89,61,54,49,35,30,30,40,63,49,53,58,44,50,83,62,50,57,63,50,52,52,32,42,30,34,43,48,68,49,49,48,32,35,79,35,59,48,78,70,50,40,91,94,53,17,65,58,44,44,76,68,28,39,39,71,42,79,83,87,44,75,65,59,53,37,53,55,54,47,70,66,65,46,88,98,52,59,37,27,40,43,36,77,34,59,90,51,79,57,70,38,90,45,35,49,62,60,54,58,54,35,23,62,75,58,71,32,34,38,33,45,28,41,48,21,60,77,82,28,35,30,32,38,57,70,75,43,72,76,80,74,53,59,56,61,48,45,46,54,55,39,63,71,48,71,86,50,39,27,83,42,76,85,38,48,46,57,83,38,52,67,68,52,64,60,79,74,112

Nearest PDB structures (foldseek):
  2iyl-assembly1_D  TM=5.162E-01  e=4.070E-02  Thermus aquaticus
  6y31-assembly1_A  TM=4.460E-01  e=6.056E-01  Homo sapiens
  8b0j-assembly1_D  TM=4.330E-01  e=1.208E+00  Escherichia coli K-12
  5lb8-assembly2_D  TM=2.374E-01  e=1.370E+00  Homo sapiens
  5lb8-assembly1_A  TM=3.372E-01  e=4.516E+00  Homo sapiens